Protein AF-0000000078502573 (afdb_homodimer)

Foldseek 3Di:
DPPPCPPPVPPDPDDVPVPPLPFFWKKKWKKFADQDDDVSLVVLVVLLVPWPFWDDWDQDDPVSRMMITIGTSTDRVVSQVSCVVPGVDMDTDDMDTDDDPPPPPPPD/DPPPCPPPPPPPPDDVPVPPLPFFWKKKWKKFADQDDDVSLVVLVVLLVPWPFWDDWDQDDPVSRMMITIGTSTDRVVSQVSSVVPGVDMDTDDMDTDDDPPPPPPPD

Secondary structure (DSSP, 8-state):
----------------------S--EEEEEEEE---HHHHHHHHHHHHHTSTTEEEEEEESTTS-EEEEEEES--HHHHHHHHHHHSS-EEEEEEEEE----------/----------------------S--EEEEEEEE---HHHHHHHHHHHHHTSTTEEEEEE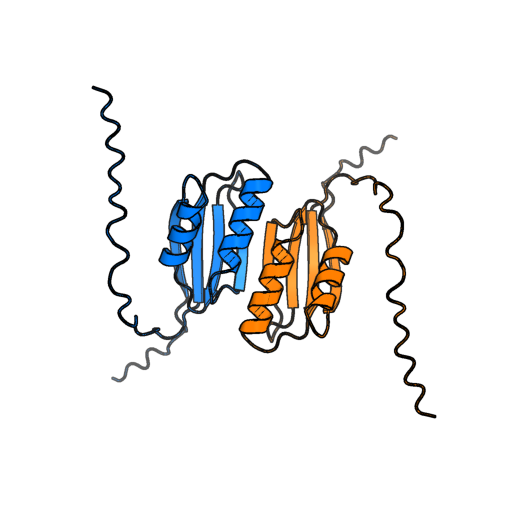ESTTS-EEEEEEES--HHHHHHHHHHHSS-EEEEEEEEE----------

Structure (mmCIF, N/CA/C/O backbone):
data_AF-0000000078502573-model_v1
#
loop_
_entity.id
_entity.type
_entity.pdbx_description
1 polymer 'HMA domain-containing protein'
#
loop_
_atom_site.group_PDB
_atom_site.id
_atom_site.type_symbol
_atom_site.label_atom_id
_atom_site.label_alt_id
_atom_site.label_comp_id
_atom_site.label_asym_id
_atom_site.label_entity_id
_atom_site.label_seq_id
_atom_site.pdbx_PDB_ins_code
_atom_site.Cartn_x
_atom_site.Cartn_y
_atom_site.Cartn_z
_atom_site.occupancy
_atom_site.B_iso_or_equiv
_atom_site.auth_seq_id
_atom_site.auth_comp_id
_atom_site.auth_asym_id
_atom_site.auth_atom_id
_atom_site.pdbx_PDB_model_num
ATOM 1 N N . MET A 1 1 ? 38.438 -2.736 -24.219 1 32.53 1 MET A N 1
ATOM 2 C CA . MET A 1 1 ? 38.031 -3.973 -23.547 1 32.53 1 MET A CA 1
ATOM 3 C C . MET A 1 1 ? 36.688 -3.812 -22.875 1 32.53 1 MET A C 1
ATOM 5 O O . MET A 1 1 ? 36.125 -4.785 -22.375 1 32.53 1 MET A O 1
ATOM 9 N N . PHE A 1 2 ? 36.281 -2.604 -22.609 1 36.16 2 PHE A N 1
ATOM 10 C CA . PHE A 1 2 ? 35.125 -2.439 -21.719 1 36.16 2 PHE A CA 1
ATOM 11 C C . PHE A 1 2 ? 33.844 -2.889 -22.406 1 36.16 2 PHE A C 1
ATOM 13 O O . PHE A 1 2 ? 33.156 -2.086 -23.047 1 36.16 2 PHE A O 1
ATOM 20 N N . THR A 1 3 ? 33.938 -4.016 -23.062 1 36.28 3 THR A N 1
ATOM 21 C CA . THR A 1 3 ? 32.719 -4.621 -23.625 1 36.28 3 THR A CA 1
ATOM 22 C C . THR A 1 3 ? 31.688 -4.863 -22.547 1 36.28 3 THR A C 1
ATOM 24 O O . THR A 1 3 ? 31.859 -5.73 -21.688 1 36.28 3 THR A O 1
ATOM 27 N N . ILE A 1 4 ? 31.141 -3.752 -21.953 1 40.25 4 ILE A N 1
ATOM 28 C CA . ILE A 1 4 ? 29.891 -3.76 -21.188 1 40.25 4 ILE A CA 1
ATOM 29 C C . ILE A 1 4 ? 28.797 -4.465 -21.984 1 40.25 4 ILE A C 1
ATOM 31 O O . ILE A 1 4 ? 28.266 -3.912 -22.938 1 40.25 4 ILE A O 1
ATOM 35 N N . PHE A 1 5 ? 28.953 -5.812 -22.266 1 39.59 5 PHE A N 1
ATOM 36 C CA . PHE A 1 5 ? 27.922 -6.758 -22.703 1 39.59 5 PHE A CA 1
ATOM 37 C C . PHE A 1 5 ? 26.703 -6.703 -21.781 1 39.59 5 PHE A C 1
ATOM 39 O O . PHE A 1 5 ? 26.75 -7.211 -20.656 1 39.59 5 PHE A O 1
ATOM 46 N N . PHE A 1 6 ? 26.141 -5.602 -21.578 1 41.59 6 PHE A N 1
ATOM 47 C CA . PHE A 1 6 ? 24.844 -5.652 -20.938 1 41.59 6 PHE A CA 1
ATOM 48 C C . PHE A 1 6 ? 23.906 -6.617 -21.656 1 41.59 6 PHE A C 1
ATOM 50 O O . PHE A 1 6 ? 23.328 -6.27 -22.688 1 41.59 6 PHE A O 1
ATOM 57 N N . LYS A 1 7 ? 24.312 -7.902 -21.812 1 39.72 7 LYS A N 1
ATOM 58 C CA . LYS A 1 7 ? 23.391 -8.969 -22.203 1 39.72 7 LYS A CA 1
ATOM 59 C C . LYS A 1 7 ? 22.016 -8.781 -21.547 1 39.72 7 LYS A C 1
ATOM 61 O O . LYS A 1 7 ? 21.922 -8.648 -20.328 1 39.72 7 LYS A O 1
ATOM 66 N N . ARG A 1 8 ? 21.188 -8.359 -22.344 1 41 8 ARG A N 1
ATOM 67 C CA . ARG A 1 8 ? 19.734 -8.297 -22.391 1 41 8 ARG A CA 1
ATOM 68 C C . ARG A 1 8 ? 19.109 -9.633 -22.016 1 41 8 ARG A C 1
ATOM 70 O O . ARG A 1 8 ? 18.484 -10.289 -22.859 1 41 8 ARG A O 1
ATOM 77 N N . ALA A 1 9 ? 19.812 -10.562 -21.5 1 41.09 9 ALA A N 1
ATOM 78 C CA . ALA A 1 9 ? 19.016 -11.789 -21.344 1 41.09 9 ALA A CA 1
ATOM 79 C C . ALA A 1 9 ? 17.719 -11.508 -20.594 1 41.09 9 ALA A C 1
ATOM 81 O O . ALA A 1 9 ? 17.688 -11.625 -19.359 1 41.09 9 ALA A O 1
ATOM 82 N N . CYS A 1 10 ? 17.25 -10.375 -20.703 1 35.94 10 CYS A N 1
ATOM 83 C CA . CYS A 1 10 ? 15.906 -10.547 -20.156 1 35.94 10 CYS A CA 1
ATOM 84 C C . CYS A 1 10 ? 15.133 -11.602 -20.953 1 35.94 10 CYS A C 1
ATOM 86 O O . CYS A 1 10 ? 14.594 -11.312 -22.016 1 35.94 10 CYS A O 1
ATOM 88 N N . PHE A 1 11 ? 15.617 -13 -21.219 1 36.22 11 PHE A N 1
ATOM 89 C CA . PHE A 1 11 ? 14.914 -14.117 -21.828 1 36.22 11 PHE A CA 1
ATOM 90 C C . PHE A 1 11 ? 13.43 -14.078 -21.484 1 36.22 11 PHE A C 1
ATOM 92 O O . PHE A 1 11 ? 12.578 -14.203 -22.375 1 36.22 11 PHE A O 1
ATOM 99 N N . LEU A 1 12 ? 13.055 -14.547 -20.266 1 35.91 12 LEU A N 1
ATOM 100 C CA . LEU A 1 12 ? 12.094 -15.602 -19.969 1 35.91 12 LEU A CA 1
ATOM 101 C C . LEU A 1 12 ? 10.664 -15.102 -20.172 1 35.91 12 LEU A C 1
ATOM 103 O O . LEU A 1 12 ? 9.703 -15.828 -19.891 1 35.91 12 LEU A O 1
ATOM 107 N N . PHE A 1 13 ? 10.156 -13.906 -20.359 1 38.56 13 PHE A N 1
ATOM 108 C CA . PHE A 1 13 ? 8.789 -14.07 -19.859 1 38.56 13 PHE A CA 1
ATOM 109 C C . PHE A 1 13 ? 7.98 -14.945 -20.812 1 38.56 13 PHE A C 1
ATOM 111 O O . PHE A 1 13 ? 7.527 -14.484 -21.859 1 38.56 13 PHE A O 1
ATOM 118 N N . ALA A 1 14 ? 8.453 -16.094 -21.125 1 37.66 14 ALA A N 1
ATOM 119 C CA . ALA A 1 14 ? 7.699 -17.109 -21.844 1 37.66 14 ALA A CA 1
ATOM 120 C C . ALA A 1 14 ? 6.223 -17.078 -21.453 1 37.66 14 ALA A C 1
ATOM 122 O O . ALA A 1 14 ? 5.84 -16.406 -20.5 1 37.66 14 ALA A O 1
ATOM 123 N N . SER A 1 15 ? 5.59 -18.391 -21.672 1 33.03 15 SER A N 1
ATOM 124 C CA . SER A 1 15 ? 4.273 -18.984 -21.875 1 33.03 15 SER A CA 1
ATOM 125 C C . SER A 1 15 ? 3.381 -18.812 -20.656 1 33.03 15 SER A C 1
ATOM 127 O O . SER A 1 15 ? 3.795 -19.109 -19.531 1 33.03 15 SER A O 1
ATOM 129 N N . SER A 1 16 ? 2.707 -17.828 -20.656 1 35.28 16 SER A N 1
ATOM 130 C CA . SER A 1 16 ? 1.583 -17.688 -19.734 1 35.28 16 SER A CA 1
ATOM 131 C C . SER A 1 16 ? 0.809 -18.984 -19.594 1 35.28 16 SER A C 1
ATOM 133 O O . SER A 1 16 ? 0.12 -19.422 -20.516 1 35.28 16 SER A O 1
ATOM 135 N N . SER A 1 17 ? 1.382 -20.188 -19.5 1 31.83 17 SER A N 1
ATOM 136 C CA . SER A 1 17 ? 0.472 -21.281 -19.141 1 31.83 17 SER A CA 1
ATOM 137 C C . SER A 1 17 ? -0.538 -20.828 -18.094 1 31.83 17 SER A C 1
ATOM 139 O O . SER A 1 17 ? -0.203 -20.062 -17.203 1 31.83 17 SER A O 1
ATOM 141 N N . PRO A 1 18 ? -1.731 -20.984 -18.484 1 36.19 18 PRO A N 1
ATOM 142 C CA . PRO A 1 18 ? -2.738 -20.719 -17.453 1 36.19 18 PRO A CA 1
ATOM 143 C C . PRO A 1 18 ? -2.346 -21.25 -16.094 1 36.19 18 PRO A C 1
ATOM 145 O O . PRO A 1 18 ? -2.105 -22.453 -15.938 1 36.19 18 PRO A O 1
ATOM 148 N N . SER A 1 19 ? -1.199 -20.828 -15.492 1 37.69 19 SER A N 1
ATOM 149 C CA . SER A 1 19 ? -0.967 -21.219 -14.109 1 37.69 19 SER A CA 1
ATOM 150 C C . SER A 1 19 ? -2.27 -21.609 -13.414 1 37.69 19 SER A C 1
ATOM 152 O O . SER A 1 19 ? -3.266 -20.891 -13.508 1 37.69 19 SER A O 1
ATOM 154 N N . LYS A 1 20 ? -2.625 -22.781 -13.43 1 36.19 20 LYS A N 1
ATOM 155 C CA . LYS A 1 20 ? -3.727 -23.188 -12.562 1 36.19 20 LYS A CA 1
ATOM 156 C C . LYS A 1 20 ? -3.812 -22.297 -11.328 1 36.19 20 LYS A C 1
ATOM 158 O O . LYS A 1 20 ? -2.832 -22.141 -10.594 1 36.19 20 LYS A O 1
ATOM 163 N N . GLN A 1 21 ? -4.359 -21.141 -11.484 1 39.16 21 GLN A N 1
ATOM 164 C CA . GLN A 1 21 ? -4.672 -20.328 -10.312 1 39.16 21 GLN A CA 1
ATOM 165 C C . GLN A 1 21 ? -4.898 -21.203 -9.078 1 39.16 21 GLN A C 1
ATOM 167 O O . GLN A 1 21 ? -5.887 -21.938 -9.008 1 39.16 21 GLN A O 1
ATOM 172 N N . LEU A 1 22 ? -3.875 -22.078 -8.805 1 44.22 22 LEU A N 1
ATOM 173 C CA . LEU A 1 22 ? -4.047 -22.688 -7.488 1 44.22 22 LEU A CA 1
ATOM 174 C C . LEU A 1 22 ? -4.926 -21.812 -6.598 1 44.22 22 LEU A C 1
ATOM 176 O O . LEU A 1 22 ? -5.098 -20.625 -6.863 1 44.22 22 LEU A O 1
ATOM 180 N N . LYS A 1 23 ? -5.656 -22.469 -5.758 1 50.34 23 LYS A N 1
ATOM 181 C CA . LYS A 1 23 ? -6.496 -21.812 -4.754 1 50.34 23 LYS A CA 1
ATOM 182 C C . LYS A 1 23 ? -5.832 -20.562 -4.215 1 50.34 23 LYS A C 1
ATOM 184 O O . LYS A 1 23 ? -4.629 -20.547 -3.945 1 50.34 23 LYS A O 1
ATOM 189 N N . PRO A 1 24 ? -6.312 -19.5 -4.652 1 62.69 24 PRO A N 1
ATOM 190 C CA . PRO A 1 24 ? -5.805 -18.234 -4.145 1 62.69 24 PRO A CA 1
ATOM 191 C C . PRO A 1 24 ? -5.301 -18.328 -2.705 1 62.69 24 PRO A C 1
ATOM 193 O O . PRO A 1 24 ? -6.02 -18.812 -1.829 1 62.69 24 PRO A O 1
ATOM 196 N N . MET A 1 25 ? -3.9 -18.391 -2.572 1 79.25 25 MET A N 1
ATOM 197 C CA . MET A 1 25 ? -3.289 -18.438 -1.248 1 79.25 25 MET A CA 1
ATOM 198 C C . MET A 1 25 ? -2.76 -17.062 -0.854 1 79.25 25 MET A C 1
ATOM 200 O O . MET A 1 25 ? -2.316 -16.297 -1.709 1 79.25 25 MET A O 1
ATOM 204 N N . LYS A 1 26 ? -2.969 -16.922 0.416 1 90.06 26 LYS A N 1
ATOM 205 C CA . LYS A 1 26 ? -2.387 -15.703 0.958 1 90.06 26 LYS A CA 1
ATOM 206 C C . LYS A 1 26 ? -0.862 -15.758 0.926 1 90.06 26 LYS A C 1
ATOM 208 O O . LYS A 1 26 ? -0.266 -16.781 1.248 1 90.06 26 LYS A O 1
ATOM 213 N N . GLN A 1 27 ? -0.286 -14.711 0.339 1 94.56 27 GLN A N 1
ATOM 214 C CA . GLN A 1 27 ? 1.168 -14.656 0.228 1 94.56 27 GLN A CA 1
ATOM 215 C C . GLN A 1 27 ? 1.727 -13.414 0.915 1 94.56 27 GLN A C 1
ATOM 217 O O . GLN A 1 27 ? 1.127 -12.336 0.847 1 94.56 27 GLN A O 1
ATOM 222 N N . LYS A 1 28 ? 2.844 -13.625 1.553 1 95.75 28 LYS A N 1
ATOM 223 C CA . LYS A 1 28 ? 3.684 -12.539 2.051 1 95.75 28 LYS A CA 1
ATOM 224 C C . LYS A 1 28 ? 4.996 -12.461 1.278 1 95.75 28 LYS A C 1
ATOM 226 O O . LYS A 1 28 ? 5.793 -13.406 1.302 1 95.75 28 LYS A O 1
ATOM 231 N N . VAL A 1 29 ? 5.227 -11.336 0.639 1 97.56 29 VAL A N 1
ATOM 232 C CA . VAL A 1 29 ? 6.359 -11.164 -0.265 1 97.56 29 VAL A CA 1
ATOM 233 C C . VAL A 1 29 ? 7.23 -10.008 0.217 1 97.56 29 VAL A C 1
ATOM 235 O O . VAL A 1 29 ? 6.727 -8.922 0.534 1 97.56 29 VAL A O 1
ATOM 238 N N . VAL A 1 30 ? 8.5 -10.188 0.319 1 98.12 30 VAL A N 1
ATOM 239 C CA . VAL A 1 30 ? 9.453 -9.141 0.644 1 98.12 30 VAL A CA 1
ATOM 240 C C . VAL A 1 30 ? 10.43 -8.953 -0.515 1 98.12 30 VAL A C 1
ATOM 242 O O . VAL A 1 30 ? 11.055 -9.914 -0.969 1 98.12 30 VAL A O 1
ATOM 245 N N . ILE A 1 31 ? 10.594 -7.715 -0.969 1 98.19 31 ILE A N 1
ATOM 246 C CA . ILE A 1 31 ? 11.461 -7.391 -2.094 1 98.19 31 ILE A CA 1
ATOM 247 C C . ILE A 1 31 ? 12.461 -6.309 -1.68 1 98.19 31 ILE A C 1
ATOM 249 O O . ILE A 1 31 ? 12.07 -5.289 -1.107 1 98.19 31 ILE A O 1
ATOM 253 N N . LYS A 1 32 ? 13.648 -6.539 -1.892 1 97.44 32 LYS A N 1
ATOM 254 C CA . LYS A 1 32 ? 14.695 -5.535 -1.686 1 97.44 32 LYS A CA 1
ATOM 255 C C . LYS A 1 32 ? 14.867 -4.66 -2.922 1 97.44 32 LYS A C 1
ATOM 257 O O . LYS A 1 32 ? 14.938 -5.168 -4.043 1 97.44 32 LYS A O 1
ATOM 262 N N . LEU A 1 33 ? 14.898 -3.352 -2.631 1 97.31 33 LEU A N 1
ATOM 263 C CA . LEU A 1 33 ? 15.016 -2.383 -3.717 1 97.31 33 LEU A CA 1
ATOM 264 C C . LEU A 1 33 ? 16.062 -1.33 -3.396 1 97.31 33 LEU A C 1
ATOM 266 O O . LEU A 1 33 ? 16.469 -1.174 -2.24 1 97.31 33 LEU A O 1
ATOM 270 N N . SER A 1 34 ? 16.516 -0.695 -4.398 1 93.12 34 SER A N 1
ATOM 271 C CA . SER A 1 34 ? 17.297 0.527 -4.227 1 93.12 34 SER A CA 1
ATOM 272 C C . SER A 1 34 ? 16.406 1.756 -4.176 1 93.12 34 SER A C 1
ATOM 274 O O . SER A 1 34 ? 16.094 2.354 -5.215 1 93.12 34 SER A O 1
ATOM 276 N N . LEU A 1 35 ? 15.945 2.035 -3.02 1 91.75 35 LEU A N 1
ATOM 277 C CA . LEU A 1 35 ? 15.055 3.178 -2.834 1 91.75 35 LEU A CA 1
ATOM 278 C C . LEU A 1 35 ? 15.828 4.387 -2.322 1 91.75 35 LEU A C 1
ATOM 280 O O . LEU A 1 35 ? 16.344 4.371 -1.204 1 91.75 35 LEU A O 1
ATOM 284 N N . GLU A 1 36 ? 16.031 5.32 -3.215 1 88.38 36 GLU A N 1
ATOM 285 C CA . GLU A 1 36 ? 16.766 6.52 -2.832 1 88.38 36 GLU A CA 1
ATOM 286 C C . GLU A 1 36 ? 15.828 7.695 -2.6 1 88.38 36 GLU A C 1
ATOM 288 O O . GLU A 1 36 ? 15.453 8.398 -3.541 1 88.38 36 GLU A O 1
ATOM 293 N N . GLY A 1 37 ? 15.32 7.793 -1.425 1 90.25 37 GLY A N 1
ATOM 294 C CA . GLY A 1 37 ? 14.531 8.977 -1.115 1 90.25 37 GLY A CA 1
ATOM 295 C C . GLY A 1 37 ? 13.039 8.727 -1.182 1 90.25 37 GLY A C 1
ATOM 296 O O . GLY A 1 37 ? 12.602 7.586 -1.382 1 90.25 37 GLY A O 1
ATOM 297 N N . HIS A 1 38 ? 12.352 9.781 -0.986 1 89.12 38 HIS A N 1
ATOM 298 C CA . HIS A 1 38 ? 10.898 9.695 -0.868 1 89.12 38 HIS A CA 1
ATOM 299 C C . HIS A 1 38 ? 10.25 9.422 -2.221 1 89.12 38 HIS A C 1
ATOM 301 O O . HIS A 1 38 ? 9.281 8.672 -2.307 1 89.12 38 HIS A O 1
ATOM 307 N N . LYS A 1 39 ? 10.844 9.922 -3.273 1 91.56 39 LYS A N 1
ATOM 308 C CA . LYS A 1 39 ? 10.258 9.773 -4.602 1 91.56 39 LYS A CA 1
ATOM 309 C C . LYS A 1 39 ? 10.289 8.32 -5.055 1 91.56 39 LYS A C 1
ATOM 311 O O . LYS A 1 39 ? 9.289 7.793 -5.547 1 91.56 39 LYS A O 1
ATOM 316 N N . SER A 1 40 ? 11.398 7.711 -4.891 1 95.12 40 SER A N 1
ATOM 317 C CA . SER A 1 40 ? 11.516 6.316 -5.301 1 95.12 40 SER A CA 1
ATOM 318 C C . SER A 1 40 ? 10.672 5.406 -4.414 1 95.12 40 SER A C 1
ATOM 320 O O . SER A 1 40 ? 10.117 4.414 -4.891 1 95.12 40 SER A O 1
ATOM 322 N N . ARG A 1 41 ? 10.539 5.738 -3.162 1 94.69 41 ARG A N 1
ATOM 323 C CA . ARG A 1 41 ? 9.719 4.957 -2.242 1 94.69 41 ARG A CA 1
ATOM 324 C C . ARG A 1 41 ? 8.242 5.027 -2.623 1 94.69 41 ARG A C 1
ATOM 326 O O . ARG A 1 41 ? 7.555 4.008 -2.643 1 94.69 41 ARG A O 1
ATOM 333 N N . SER A 1 42 ? 7.863 6.188 -2.975 1 95.12 42 SER A N 1
ATOM 334 C CA . SER A 1 42 ? 6.48 6.375 -3.395 1 95.12 42 SER A CA 1
ATOM 335 C C . SER A 1 42 ? 6.188 5.629 -4.691 1 95.12 42 SER A C 1
ATOM 337 O O . SER A 1 42 ? 5.125 5.016 -4.84 1 95.12 42 SER A O 1
ATOM 339 N N . LYS A 1 43 ? 7.133 5.641 -5.582 1 95.62 43 LYS A N 1
ATOM 340 C CA . LYS A 1 43 ? 6.984 4.938 -6.855 1 95.62 43 LYS A CA 1
ATOM 341 C C . LYS A 1 43 ? 6.867 3.434 -6.645 1 95.62 43 LYS A C 1
ATOM 343 O O . LYS A 1 43 ? 6.039 2.773 -7.273 1 95.62 43 LYS A O 1
ATOM 348 N N . ALA A 1 44 ? 7.641 2.904 -5.75 1 97.31 44 ALA A N 1
ATOM 349 C CA . ALA A 1 44 ? 7.602 1.477 -5.445 1 97.31 44 ALA A CA 1
ATOM 350 C C . ALA A 1 44 ? 6.242 1.068 -4.891 1 97.31 44 ALA A C 1
ATOM 352 O O . ALA A 1 44 ? 5.672 0.056 -5.309 1 97.31 44 ALA A O 1
ATOM 353 N N . LEU A 1 45 ? 5.746 1.846 -3.994 1 97.62 45 LEU A N 1
ATOM 354 C CA . LEU A 1 45 ? 4.434 1.576 -3.41 1 97.62 45 LEU A CA 1
ATOM 355 C C . LEU A 1 45 ? 3.354 1.574 -4.484 1 97.62 45 LEU A C 1
ATOM 357 O O . LEU A 1 45 ? 2.523 0.663 -4.535 1 97.62 45 LEU A O 1
ATOM 361 N N . LYS A 1 46 ? 3.445 2.49 -5.434 1 97.31 46 LYS A N 1
ATOM 362 C CA . LYS A 1 46 ? 2.457 2.631 -6.5 1 97.31 46 LYS A CA 1
ATOM 363 C C . LYS A 1 46 ? 2.465 1.415 -7.422 1 97.31 46 LYS A C 1
ATOM 365 O O . LYS A 1 46 ? 1.407 0.927 -7.824 1 97.31 46 LYS A O 1
ATOM 370 N N . ILE A 1 47 ? 3.582 0.942 -7.68 1 97.62 47 ILE A N 1
ATOM 371 C CA . ILE A 1 47 ? 3.701 -0.212 -8.562 1 97.62 47 ILE A CA 1
ATOM 372 C C . ILE A 1 47 ? 3.18 -1.46 -7.855 1 97.62 47 ILE A C 1
ATOM 374 O O . ILE A 1 47 ? 2.482 -2.279 -8.461 1 97.62 47 ILE A O 1
ATOM 378 N N . ALA A 1 48 ? 3.467 -1.579 -6.566 1 98.19 48 ALA A N 1
ATOM 379 C CA . ALA A 1 48 ? 3.078 -2.77 -5.816 1 98.19 48 ALA A CA 1
ATOM 380 C C . ALA A 1 48 ? 1.561 -2.916 -5.762 1 98.19 48 ALA A C 1
ATOM 382 O O . ALA A 1 48 ? 1.028 -4.008 -5.965 1 98.19 48 ALA A O 1
ATOM 383 N N . VAL A 1 49 ? 0.884 -1.832 -5.637 1 97.44 49 VAL A N 1
ATOM 384 C CA . VAL A 1 49 ? -0.559 -1.896 -5.43 1 97.44 49 VAL A CA 1
ATOM 385 C C . VAL A 1 49 ? -1.266 -2.107 -6.766 1 97.44 49 VAL A C 1
ATO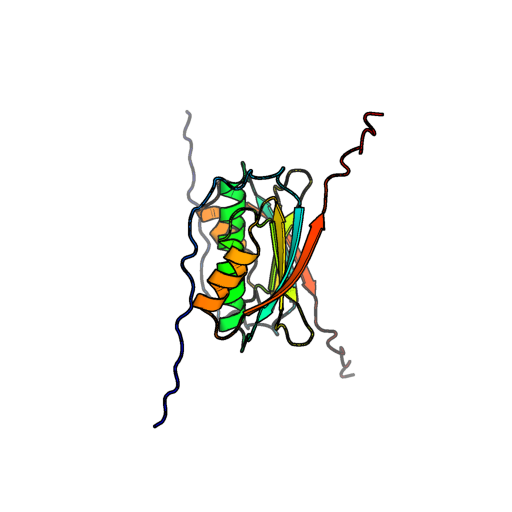M 387 O O . VAL A 1 49 ? -2.457 -2.426 -6.801 1 97.44 49 VAL A O 1
ATOM 390 N N . ARG A 1 50 ? -0.544 -1.965 -7.828 1 96.12 50 ARG A N 1
ATOM 391 C CA . ARG A 1 50 ? -1.144 -2.164 -9.141 1 96.12 50 ARG A CA 1
ATOM 392 C C . ARG A 1 50 ? -1.299 -3.648 -9.453 1 96.12 50 ARG A C 1
ATOM 394 O O . ARG A 1 50 ? -2.031 -4.023 -10.375 1 96.12 50 ARG A O 1
ATOM 401 N N . VAL A 1 51 ? -0.622 -4.449 -8.758 1 95.5 51 VAL A N 1
ATOM 402 C CA . VAL A 1 51 ? -0.695 -5.887 -8.992 1 95.5 51 VAL A CA 1
ATOM 403 C C . VAL A 1 51 ? -1.971 -6.445 -8.367 1 95.5 51 VAL A C 1
ATOM 405 O O . VAL A 1 51 ? -2.318 -6.105 -7.234 1 95.5 51 VAL A O 1
ATOM 408 N N . SER A 1 52 ? -2.604 -7.324 -9.102 1 94.12 52 SER A N 1
ATOM 409 C CA . SER A 1 52 ? -3.848 -7.914 -8.617 1 94.12 52 SER A CA 1
ATOM 410 C C . SER A 1 52 ? -3.605 -8.781 -7.387 1 94.12 52 SER A C 1
ATOM 412 O O . SER A 1 52 ? -2.604 -9.5 -7.312 1 94.12 52 SER A O 1
ATOM 414 N N . GLY A 1 53 ? -4.562 -8.672 -6.465 1 94.19 53 GLY A N 1
ATOM 415 C CA . GLY A 1 53 ? -4.52 -9.547 -5.309 1 94.19 53 GLY A CA 1
ATOM 416 C C . GLY A 1 53 ? -3.842 -8.922 -4.105 1 94.19 53 GLY A C 1
ATOM 417 O O . GLY A 1 53 ? -3.85 -9.492 -3.014 1 94.19 53 GLY A O 1
ATOM 418 N N . VAL A 1 54 ? -3.299 -7.77 -4.316 1 96.75 54 VAL A N 1
ATOM 419 C CA . VAL A 1 54 ? -2.584 -7.105 -3.232 1 96.75 54 VAL A CA 1
ATOM 420 C C . VAL A 1 54 ? -3.58 -6.57 -2.209 1 96.75 54 VAL A C 1
ATOM 422 O O . VAL A 1 54 ? -4.578 -5.941 -2.572 1 96.75 54 VAL A O 1
ATOM 425 N N . GLU A 1 55 ? -3.273 -6.832 -0.927 1 96.19 55 GLU A N 1
ATOM 426 C CA . GLU A 1 55 ? -4.137 -6.395 0.167 1 96.19 55 GLU A CA 1
ATOM 427 C C . GLU A 1 55 ? -3.416 -5.395 1.068 1 96.19 55 GLU A C 1
ATOM 429 O O . GLU A 1 55 ? -4.059 -4.605 1.763 1 96.19 55 GLU A O 1
ATOM 434 N N . SER A 1 56 ? -2.088 -5.504 1.062 1 98.06 56 SER A N 1
ATOM 435 C CA . SER A 1 56 ? -1.314 -4.566 1.866 1 98.06 56 SER A CA 1
ATOM 436 C C . SER A 1 56 ? 0.106 -4.422 1.333 1 98.06 56 SER A C 1
ATOM 438 O O . SER A 1 56 ? 0.67 -5.371 0.786 1 98.06 56 SER A O 1
ATOM 440 N N . VAL A 1 57 ? 0.649 -3.215 1.506 1 98.62 57 VAL A N 1
ATOM 441 C CA . VAL A 1 57 ? 2.027 -2.9 1.146 1 98.62 57 VAL A CA 1
ATOM 442 C C . VAL A 1 57 ? 2.648 -2.002 2.211 1 98.62 57 VAL A C 1
ATOM 444 O O . VAL A 1 57 ? 1.975 -1.132 2.77 1 98.62 57 VAL A O 1
ATOM 447 N N . ALA A 1 58 ? 3.92 -2.236 2.543 1 98.25 58 ALA A N 1
ATOM 448 C CA . ALA A 1 58 ? 4.625 -1.44 3.543 1 98.25 58 ALA A CA 1
ATOM 449 C C . ALA A 1 58 ? 6.113 -1.337 3.213 1 98.25 58 ALA A C 1
ATOM 451 O O . ALA A 1 58 ? 6.715 -2.295 2.723 1 98.25 58 ALA A O 1
ATOM 452 N N . LEU A 1 59 ? 6.586 -0.19 3.494 1 97.38 59 LEU A N 1
ATOM 453 C CA . LEU A 1 59 ? 8.031 -0.024 3.439 1 97.38 59 LEU A CA 1
ATOM 454 C C . LEU A 1 59 ? 8.695 -0.62 4.676 1 97.38 59 LEU A C 1
ATOM 456 O O . LEU A 1 59 ? 8.219 -0.428 5.797 1 97.38 59 LEU A O 1
ATOM 460 N N . LYS A 1 60 ? 9.664 -1.389 4.438 1 95.38 60 LYS A N 1
ATOM 461 C CA . LYS A 1 60 ? 10.375 -2.055 5.52 1 95.38 60 LYS A CA 1
ATOM 462 C C . LYS A 1 60 ? 11.891 -1.938 5.34 1 95.38 60 LYS A C 1
ATOM 464 O O . LYS A 1 60 ? 12.359 -1.274 4.414 1 95.38 60 LYS A O 1
ATOM 469 N N . GLY A 1 61 ? 12.562 -2.49 6.387 1 92 61 GLY A N 1
ATOM 470 C CA . GLY A 1 61 ? 14.016 -2.453 6.367 1 92 61 GLY A CA 1
ATOM 471 C C . GLY A 1 61 ? 14.594 -1.296 7.16 1 92 61 GLY A C 1
ATOM 472 O O . GLY A 1 61 ? 13.93 -0.274 7.352 1 92 61 GLY A O 1
ATOM 473 N N . ASP A 1 62 ? 15.781 -1.465 7.605 1 86.25 62 ASP A N 1
ATOM 474 C CA . ASP A 1 62 ? 16.438 -0.456 8.43 1 86.25 62 ASP A CA 1
ATOM 475 C C . ASP A 1 62 ? 16.562 0.869 7.676 1 86.25 62 ASP A C 1
ATOM 477 O O . ASP A 1 62 ? 16.422 1.939 8.266 1 86.25 62 ASP A O 1
ATOM 481 N N . ASP A 1 63 ? 16.672 0.86 6.43 1 88.5 63 ASP A N 1
ATOM 482 C CA . ASP A 1 63 ? 16.844 2.066 5.629 1 88.5 63 ASP A CA 1
ATOM 483 C C . ASP A 1 63 ? 15.656 2.275 4.691 1 88.5 63 ASP A C 1
ATOM 485 O O . ASP A 1 63 ? 15.758 3.023 3.715 1 88.5 63 ASP A O 1
ATOM 489 N N . ARG A 1 64 ? 14.602 1.491 4.914 1 93 64 ARG A N 1
ATOM 490 C CA . ARG A 1 64 ? 13.422 1.597 4.059 1 93 64 ARG A CA 1
ATOM 491 C C . ARG A 1 64 ? 13.75 1.214 2.621 1 93 64 ARG A C 1
ATOM 493 O O . ARG A 1 64 ? 13.312 1.88 1.68 1 93 64 ARG A O 1
ATOM 500 N N . SER A 1 65 ? 14.594 0.191 2.564 1 94.56 65 SER A N 1
ATOM 501 C CA . SER A 1 65 ? 15.016 -0.257 1.24 1 94.56 65 SER A CA 1
ATOM 502 C C . SER A 1 65 ? 14.312 -1.554 0.849 1 94.56 65 SER A C 1
ATOM 504 O O . SER A 1 65 ? 14.719 -2.223 -0.104 1 94.56 65 SER A O 1
ATOM 506 N N . GLN A 1 66 ? 13.297 -1.938 1.574 1 97.5 66 GLN A N 1
ATOM 507 C CA . GLN A 1 66 ? 12.5 -3.127 1.29 1 97.5 66 GLN A CA 1
ATOM 508 C C . GLN A 1 66 ? 11.008 -2.799 1.262 1 97.5 66 GLN A C 1
ATOM 510 O O . GLN A 1 66 ? 10.562 -1.875 1.942 1 97.5 66 GLN A O 1
ATOM 515 N N . ILE A 1 67 ? 10.336 -3.594 0.443 1 98.19 67 ILE A N 1
ATOM 516 C CA . ILE A 1 67 ? 8.883 -3.506 0.487 1 98.19 67 ILE A CA 1
ATOM 517 C C . ILE A 1 67 ? 8.297 -4.871 0.84 1 98.19 67 ILE A C 1
ATOM 519 O O . ILE A 1 67 ? 8.789 -5.902 0.384 1 98.19 67 ILE A O 1
ATOM 523 N N . GLU A 1 68 ? 7.43 -4.898 1.767 1 98.31 68 GLU A N 1
ATOM 524 C CA . GLU A 1 68 ? 6.645 -6.078 2.113 1 98.31 68 GLU A CA 1
ATOM 525 C C . GLU A 1 68 ? 5.23 -5.988 1.544 1 98.31 68 GLU A C 1
ATOM 527 O O . GLU A 1 68 ? 4.523 -5.008 1.775 1 98.31 68 GLU A O 1
ATOM 532 N N . VAL A 1 69 ? 4.879 -6.984 0.797 1 98.38 69 VAL A N 1
ATOM 533 C CA . VAL A 1 69 ? 3.578 -7.023 0.141 1 98.38 69 VAL A CA 1
ATOM 534 C C . VAL A 1 69 ? 2.814 -8.273 0.583 1 98.38 69 VAL A C 1
ATOM 536 O O . VAL A 1 69 ? 3.354 -9.383 0.556 1 98.38 69 VAL A O 1
ATOM 539 N N . THR A 1 70 ? 1.586 -8.102 1.032 1 97.12 70 THR A N 1
ATOM 540 C CA . THR A 1 70 ? 0.686 -9.211 1.333 1 97.12 70 THR A CA 1
ATOM 541 C C . THR A 1 70 ? -0.512 -9.203 0.388 1 97.12 70 THR A C 1
ATOM 543 O O . THR A 1 70 ? -1.061 -8.141 0.078 1 97.12 70 THR A O 1
ATOM 546 N N . GLY A 1 71 ? -0.818 -10.398 -0.056 1 95.75 71 GLY A N 1
ATOM 547 C CA . GLY A 1 71 ? -1.927 -10.484 -0.993 1 95.75 71 GLY A CA 1
ATOM 548 C C . GLY A 1 71 ? -2.428 -11.906 -1.194 1 95.75 71 GLY A C 1
ATOM 549 O O . GLY A 1 71 ? -1.799 -12.859 -0.734 1 95.75 71 GLY A O 1
ATOM 550 N N . ASP A 1 72 ? -3.59 -11.914 -1.844 1 91.44 72 ASP A N 1
ATOM 551 C CA . ASP A 1 72 ? -4.219 -13.188 -2.189 1 91.44 72 ASP A CA 1
ATOM 552 C C . ASP A 1 72 ? -4.184 -13.422 -3.697 1 91.44 72 ASP A C 1
ATOM 554 O O . ASP A 1 72 ? -4.832 -12.703 -4.461 1 91.44 72 ASP A O 1
ATOM 558 N N . GLY A 1 73 ? -3.422 -14.438 -3.986 1 89.81 73 GLY A N 1
ATOM 559 C CA . GLY A 1 73 ? -3.359 -14.797 -5.395 1 89.81 73 GLY A CA 1
ATOM 560 C C . GLY A 1 73 ? -2.467 -13.875 -6.207 1 89.81 73 GLY A C 1
ATOM 561 O O . GLY A 1 73 ? -2.707 -13.656 -7.395 1 89.81 73 GLY A O 1
ATOM 562 N N . MET A 1 74 ? -1.588 -13.266 -5.555 1 93.25 74 MET A N 1
ATOM 563 C CA . MET A 1 74 ? -0.681 -12.375 -6.273 1 93.25 74 MET A CA 1
ATOM 564 C C . MET A 1 74 ? 0.481 -13.148 -6.879 1 93.25 74 MET A C 1
ATOM 566 O O . MET A 1 74 ? 0.785 -14.266 -6.445 1 93.25 74 MET A O 1
ATOM 570 N N . ASP A 1 75 ? 1.123 -12.555 -7.883 1 92.38 75 ASP A N 1
ATOM 571 C CA . ASP A 1 75 ? 2.309 -13.117 -8.523 1 92.38 75 ASP A CA 1
ATOM 572 C C . ASP A 1 75 ? 3.566 -12.344 -8.125 1 92.38 75 ASP A C 1
ATOM 574 O O . ASP A 1 75 ? 3.857 -11.289 -8.695 1 92.38 75 ASP A O 1
ATOM 578 N N . PRO A 1 76 ? 4.289 -12.883 -7.258 1 95.44 76 PRO A N 1
ATOM 579 C CA . PRO A 1 76 ? 5.484 -12.18 -6.785 1 95.44 76 PRO A CA 1
ATOM 580 C C . PRO A 1 76 ? 6.504 -11.945 -7.898 1 95.44 76 PRO A C 1
ATOM 582 O O . PRO A 1 76 ? 7.227 -10.945 -7.875 1 95.44 76 PRO A O 1
ATOM 585 N N . VAL A 1 77 ? 6.57 -12.805 -8.812 1 94.5 77 VAL A N 1
ATOM 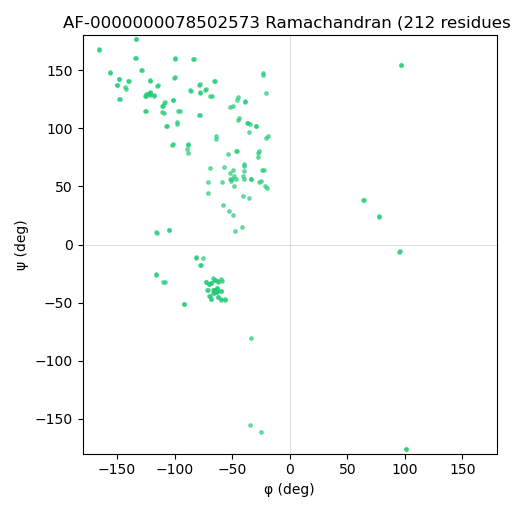586 C CA . VAL A 1 77 ? 7.539 -12.688 -9.898 1 94.5 77 VAL A CA 1
ATOM 587 C C . VAL A 1 77 ? 7.156 -11.516 -10.812 1 94.5 77 VAL A C 1
ATOM 589 O O . VAL A 1 77 ? 8.016 -10.734 -11.219 1 94.5 77 VAL A O 1
ATOM 592 N N . LEU A 1 78 ? 5.879 -11.547 -11.039 1 95.69 78 LEU A N 1
ATOM 593 C CA . LEU A 1 78 ? 5.398 -10.438 -11.844 1 95.69 78 LEU A CA 1
ATOM 594 C C . LEU A 1 78 ? 5.68 -9.102 -11.156 1 95.69 78 LEU A C 1
ATOM 596 O O . LEU A 1 78 ? 6.172 -8.164 -11.789 1 95.69 78 LEU A O 1
ATOM 600 N N . LEU A 1 79 ? 5.355 -9.023 -9.891 1 97.19 79 LEU A N 1
ATOM 601 C CA . LEU A 1 79 ? 5.59 -7.812 -9.117 1 97.19 79 LEU A CA 1
ATOM 602 C C . LEU A 1 79 ? 7.059 -7.406 -9.164 1 97.19 79 LEU A C 1
ATOM 604 O O . LEU A 1 79 ? 7.379 -6.25 -9.453 1 97.19 79 LEU A O 1
ATOM 608 N N . THR A 1 80 ? 7.941 -8.297 -8.969 1 97.69 80 THR A N 1
ATOM 609 C CA . THR A 1 80 ? 9.375 -8.023 -8.969 1 97.69 80 THR A CA 1
ATOM 610 C C . THR A 1 80 ? 9.836 -7.551 -10.344 1 97.69 80 THR A C 1
ATOM 612 O O . THR A 1 80 ? 10.641 -6.625 -10.445 1 97.69 80 THR A O 1
ATOM 615 N N . SER A 1 81 ? 9.266 -8.172 -11.328 1 97.5 81 SER A N 1
ATOM 616 C CA . SER A 1 81 ? 9.633 -7.797 -12.688 1 97.5 81 SER A CA 1
ATOM 617 C C . SER A 1 81 ? 9.188 -6.375 -13.008 1 97.5 81 SER A C 1
ATOM 619 O O . SER A 1 81 ? 9.922 -5.617 -13.648 1 97.5 81 SER A O 1
ATOM 621 N N . LEU A 1 82 ? 8.031 -6.023 -12.562 1 97.31 82 LEU A N 1
ATOM 622 C CA . LEU A 1 82 ? 7.527 -4.676 -12.781 1 97.31 82 LEU A CA 1
ATOM 623 C C . LEU A 1 82 ? 8.414 -3.645 -12.086 1 97.31 82 LEU A C 1
ATOM 625 O O . LEU A 1 82 ? 8.68 -2.576 -12.633 1 97.31 82 LEU A O 1
ATOM 629 N N . LEU A 1 83 ? 8.82 -3.955 -10.953 1 97.31 83 LEU A N 1
ATOM 630 C CA . LEU A 1 83 ? 9.703 -3.055 -10.211 1 97.31 83 LEU A CA 1
ATOM 631 C C . LEU A 1 83 ? 11.039 -2.883 -10.93 1 97.31 83 LEU A C 1
ATOM 633 O O . LEU A 1 83 ? 11.578 -1.778 -10.977 1 97.31 83 LEU A O 1
ATOM 637 N N . ARG A 1 84 ? 11.469 -3.916 -11.445 1 96.5 84 ARG A N 1
ATOM 638 C CA . ARG A 1 84 ? 12.75 -3.873 -12.141 1 96.5 84 ARG A CA 1
ATOM 639 C C . ARG A 1 84 ? 12.68 -2.982 -13.375 1 96.5 84 ARG A C 1
ATOM 641 O O . ARG A 1 84 ? 13.688 -2.424 -13.805 1 96.5 84 ARG A O 1
ATOM 648 N N . LYS A 1 85 ? 11.531 -2.975 -13.883 1 95.88 85 LYS A N 1
ATOM 649 C CA . LYS A 1 85 ? 11.359 -2.143 -15.07 1 95.88 85 LYS A CA 1
ATOM 650 C C . LYS A 1 85 ? 11.508 -0.662 -14.734 1 95.88 85 LYS A C 1
ATOM 652 O O . LYS A 1 85 ? 11.961 0.13 -15.562 1 95.88 85 LYS A O 1
ATOM 657 N N . THR A 1 86 ? 11.172 -0.335 -13.531 1 93.62 86 THR A N 1
ATOM 658 C CA . THR A 1 86 ? 11.117 1.074 -13.164 1 93.62 86 THR A CA 1
ATOM 659 C C . THR A 1 86 ? 12.25 1.424 -12.195 1 93.62 86 THR A C 1
ATOM 661 O O . THR A 1 86 ? 12.758 2.545 -12.211 1 93.62 86 THR A O 1
ATOM 664 N N . MET A 1 87 ? 12.586 0.498 -11.43 1 94.56 87 MET A N 1
ATOM 665 C CA . MET A 1 87 ? 13.625 0.734 -10.43 1 94.56 87 MET A CA 1
ATOM 666 C C . MET A 1 87 ? 14.961 0.187 -10.898 1 94.56 87 MET A C 1
ATOM 668 O O . MET A 1 87 ? 15.016 -0.692 -11.766 1 94.56 87 MET A O 1
ATOM 672 N N . ARG A 1 88 ? 16 0.681 -10.305 1 89.62 88 ARG A N 1
ATOM 673 C CA . ARG A 1 88 ? 17.344 0.267 -10.68 1 89.62 88 ARG A CA 1
ATOM 674 C C . ARG A 1 88 ? 17.625 -1.175 -10.258 1 89.62 88 ARG A C 1
ATOM 676 O O . ARG A 1 88 ? 18.359 -1.895 -10.93 1 89.62 88 ARG A O 1
ATOM 683 N N . PHE A 1 89 ? 17.094 -1.475 -9.258 1 94.5 89 PHE A N 1
ATOM 684 C CA . PHE A 1 89 ? 17.359 -2.799 -8.703 1 94.5 89 PHE A CA 1
ATOM 685 C C . PHE A 1 89 ? 16.156 -3.316 -7.926 1 94.5 89 PHE A C 1
ATOM 687 O O . PHE A 1 89 ? 15.477 -2.547 -7.242 1 94.5 89 PHE A O 1
ATOM 694 N N . ALA A 1 90 ? 15.867 -4.594 -8.133 1 97.5 90 ALA A N 1
ATOM 695 C CA . ALA A 1 90 ? 14.859 -5.297 -7.344 1 97.5 90 ALA A CA 1
ATOM 696 C C . ALA A 1 90 ? 15.227 -6.77 -7.176 1 97.5 90 ALA A C 1
ATOM 698 O O . ALA A 1 90 ? 15.508 -7.461 -8.156 1 97.5 90 ALA A O 1
ATOM 699 N N . GLU A 1 91 ? 15.289 -7.219 -5.949 1 96.88 91 GLU A N 1
ATOM 700 C CA . GLU A 1 91 ? 15.57 -8.617 -5.621 1 96.88 91 GLU A CA 1
ATOM 701 C C . GLU A 1 91 ? 14.469 -9.203 -4.746 1 96.88 91 GLU A C 1
ATOM 703 O O . GLU A 1 91 ? 14.117 -8.633 -3.713 1 96.88 91 GLU A O 1
ATOM 708 N N . LEU A 1 92 ? 13.961 -10.367 -5.152 1 97.25 92 LEU A N 1
ATOM 709 C CA . LEU A 1 92 ? 12.945 -11.07 -4.375 1 97.25 92 LEU A CA 1
ATOM 710 C C . LEU A 1 92 ? 13.57 -11.805 -3.197 1 97.25 92 LEU A C 1
ATOM 712 O O . LEU A 1 92 ? 14.281 -12.797 -3.387 1 97.25 92 LEU A O 1
ATOM 716 N N . LEU A 1 93 ? 13.328 -11.406 -2.053 1 96.44 93 LEU A N 1
ATOM 717 C CA . LEU A 1 93 ? 14 -11.961 -0.887 1 96.44 93 LEU A CA 1
ATOM 718 C C . LEU A 1 93 ? 13.203 -13.117 -0.294 1 96.44 93 LEU A C 1
ATOM 720 O O . LEU A 1 93 ? 13.75 -14.188 -0.019 1 96.44 93 LEU A O 1
ATOM 724 N N . THR A 1 94 ? 11.867 -12.922 -0.024 1 94.5 94 THR A N 1
ATOM 725 C CA . THR A 1 94 ? 11.07 -13.93 0.663 1 94.5 94 THR A CA 1
ATOM 726 C C . THR A 1 94 ? 9.656 -13.977 0.092 1 94.5 94 THR A C 1
ATOM 728 O O . THR A 1 94 ? 9.078 -12.945 -0.241 1 94.5 94 THR A O 1
ATOM 731 N N . VAL A 1 95 ? 9.188 -15.172 -0.131 1 94.31 95 VAL A N 1
ATOM 732 C CA . VAL A 1 95 ? 7.785 -15.438 -0.433 1 94.31 95 VAL A CA 1
ATOM 733 C C . VAL A 1 95 ? 7.234 -16.484 0.54 1 94.31 95 VAL A C 1
ATOM 735 O O . VAL A 1 95 ? 7.734 -17.609 0.606 1 94.31 95 VAL A O 1
ATOM 738 N N . ILE A 1 96 ? 6.324 -16.031 1.317 1 92.38 96 ILE A N 1
ATOM 739 C CA . ILE A 1 96 ? 5.68 -16.969 2.232 1 92.38 96 ILE A CA 1
ATOM 740 C C . ILE A 1 96 ? 4.246 -17.234 1.777 1 92.38 96 ILE A C 1
ATOM 742 O O . ILE A 1 96 ? 3.471 -16.297 1.57 1 92.38 96 ILE A O 1
ATOM 746 N N . ASN A 1 97 ? 3.92 -18.5 1.535 1 86.62 97 ASN A N 1
ATOM 747 C CA . ASN A 1 97 ? 2.557 -18.906 1.202 1 86.62 97 ASN A CA 1
ATOM 748 C C . ASN A 1 97 ? 1.808 -19.422 2.428 1 86.62 97 ASN A C 1
ATOM 750 O O . ASN A 1 97 ? 2.273 -20.344 3.104 1 86.62 97 ASN A O 1
ATOM 754 N N . LEU A 1 98 ? 0.764 -18.562 2.684 1 74.69 98 LEU A N 1
ATOM 755 C CA . LEU A 1 98 ? -0.015 -18.953 3.854 1 74.69 98 LEU A CA 1
ATOM 756 C C . LEU A 1 98 ? -1.147 -19.891 3.459 1 74.69 98 LEU A C 1
ATOM 758 O O . LEU A 1 98 ? -1.998 -19.547 2.639 1 74.69 98 LEU A O 1
ATOM 762 N N . LYS A 1 99 ? -0.883 -21.219 3.287 1 65.19 99 LYS A N 1
ATOM 763 C CA . LYS A 1 99 ? -1.843 -22.25 2.891 1 65.19 99 LYS A CA 1
ATOM 764 C C . LYS A 1 99 ? -3.08 -22.219 3.781 1 65.19 99 LYS A C 1
ATOM 766 O O . LYS A 1 99 ? -2.975 -22.031 4.996 1 65.19 99 LYS A O 1
ATOM 771 N N . PRO A 1 100 ? -4.207 -21.969 3.145 1 56.84 100 PRO A N 1
ATOM 772 C CA . PRO A 1 100 ? -5.371 -22.266 3.982 1 56.84 100 PRO A CA 1
ATOM 773 C C . PRO A 1 100 ? -5.27 -23.609 4.699 1 56.84 100 PRO A C 1
ATOM 775 O O . PRO A 1 100 ? -4.535 -24.484 4.25 1 56.84 100 PRO A O 1
ATOM 778 N N . LYS A 1 101 ? -5.391 -23.594 6.039 1 47 101 LYS A N 1
ATOM 779 C CA . LYS A 1 101 ? -5.535 -24.938 6.609 1 47 101 LYS A CA 1
ATOM 780 C C . LYS A 1 101 ? -6.312 -25.844 5.668 1 47 101 LYS A C 1
ATOM 782 O O . LYS A 1 101 ? -7.512 -25.656 5.457 1 47 101 LYS A O 1
ATOM 787 N N . ILE A 1 102 ? -5.965 -26.016 4.605 1 42.28 102 ILE A N 1
ATOM 788 C CA . ILE A 1 102 ? -6.613 -27.203 4.062 1 42.28 102 ILE A CA 1
ATOM 789 C C . ILE A 1 102 ? -6.566 -28.328 5.09 1 42.28 102 ILE A C 1
ATOM 791 O O . ILE A 1 102 ? -5.512 -28.609 5.672 1 42.28 102 ILE A O 1
ATOM 795 N N . MET A 1 103 ? -7.668 -28.656 5.715 1 37.56 103 MET A N 1
ATOM 796 C CA . MET A 1 103 ? -7.832 -29.984 6.293 1 37.56 103 MET A CA 1
ATOM 797 C C . MET A 1 103 ? -7.254 -31.062 5.371 1 37.56 103 MET A C 1
ATOM 799 O O . MET A 1 103 ? -7.676 -31.188 4.219 1 37.56 103 MET A O 1
ATOM 803 N N . ARG A 1 104 ? -5.965 -31.172 5.184 1 36.88 104 ARG A N 1
ATOM 804 C CA . ARG A 1 104 ? -5.523 -32.5 4.785 1 36.88 104 ARG A CA 1
ATOM 805 C C . ARG A 1 104 ? -6.551 -33.562 5.188 1 36.88 104 ARG A C 1
ATOM 807 O O . ARG A 1 104 ? -6.59 -34 6.344 1 36.88 104 ARG A O 1
ATOM 814 N N . LEU A 1 105 ? -7.809 -33.406 4.879 1 35.84 105 LEU A N 1
ATOM 815 C CA . LEU A 1 105 ? -8.531 -34.656 4.965 1 35.84 105 LEU A CA 1
ATOM 816 C C . LEU A 1 105 ? -7.746 -35.781 4.293 1 35.84 105 LEU A C 1
ATOM 818 O O . LEU A 1 105 ? -7.363 -35.688 3.127 1 35.84 105 LEU A O 1
ATOM 822 N N . ARG A 1 106 ? -6.75 -36.344 5.02 1 32.09 106 AR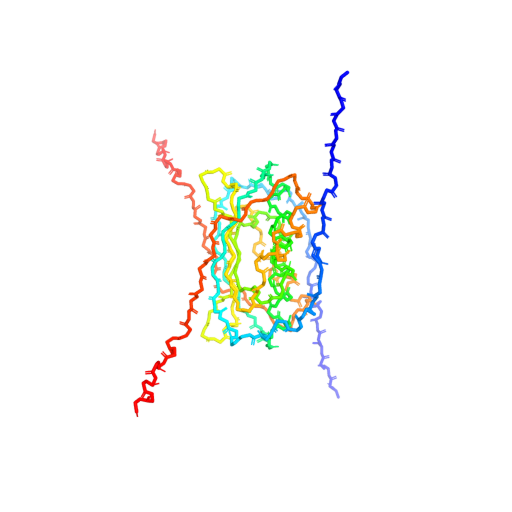G A N 1
ATOM 823 C CA . ARG A 1 106 ? -6.293 -37.719 4.797 1 32.09 106 ARG A CA 1
ATOM 824 C C . ARG A 1 106 ? -7.387 -38.562 4.148 1 32.09 106 ARG A C 1
ATOM 826 O O . ARG A 1 106 ? -8.398 -38.875 4.785 1 32.09 106 ARG A O 1
ATOM 833 N N . ILE A 1 107 ? -7.828 -38.344 3.02 1 28.86 107 ILE A N 1
ATOM 834 C CA . ILE A 1 107 ? -8.516 -39.5 2.449 1 28.86 107 ILE A CA 1
ATOM 835 C C . ILE A 1 107 ? -7.668 -40.75 2.643 1 28.86 107 ILE A C 1
ATOM 837 O O . ILE A 1 107 ? -6.629 -40.906 2 1 28.86 107 ILE A O 1
ATOM 841 N N . GLU A 1 108 ? -7.352 -41 3.842 1 26.55 108 GLU A N 1
ATOM 842 C CA . GLU A 1 108 ? -7.242 -42.438 4.012 1 26.55 108 GLU A CA 1
ATOM 843 C C . GLU A 1 108 ? -8.531 -43.156 3.592 1 26.55 108 GLU A C 1
ATOM 845 O O . GLU A 1 108 ? -9.625 -42.688 3.912 1 26.55 108 GLU A O 1
ATOM 850 N N . MET B 1 1 ? -42.406 19.234 -5.594 1 31.72 1 MET B N 1
ATOM 851 C CA . MET B 1 1 ? -41.531 20.141 -4.855 1 31.72 1 MET B CA 1
ATOM 852 C C . MET B 1 1 ? -40.281 19.422 -4.352 1 31.72 1 MET B C 1
ATOM 854 O O . MET B 1 1 ? -39.719 19.812 -3.33 1 31.72 1 MET B O 1
ATOM 858 N N . PHE B 1 2 ? -39.906 18.422 -5.055 1 35.88 2 PHE B N 1
ATOM 859 C CA . PHE B 1 2 ? -38.812 17.562 -4.711 1 35.88 2 PHE B CA 1
ATOM 860 C C . PHE B 1 2 ? -37.469 18.297 -4.844 1 35.88 2 PHE B C 1
ATOM 862 O O . PHE B 1 2 ? -36.969 18.484 -5.953 1 35.88 2 PHE B O 1
ATOM 869 N N . THR B 1 3 ? -37.312 19.297 -3.986 1 34.66 3 THR B N 1
ATOM 870 C CA . THR B 1 3 ? -36.125 20.078 -3.662 1 34.66 3 THR B CA 1
ATOM 871 C C . THR B 1 3 ? -35 19.172 -3.176 1 34.66 3 THR B C 1
ATOM 873 O O . THR B 1 3 ? -34.875 18.891 -1.979 1 34.66 3 THR B O 1
ATOM 876 N N . ILE B 1 4 ? -34.844 17.984 -3.656 1 39.84 4 ILE B N 1
ATOM 877 C CA . ILE B 1 4 ? -33.562 17.391 -3.252 1 39.84 4 ILE B CA 1
ATOM 878 C C . ILE B 1 4 ? -32.438 18.328 -3.621 1 39.84 4 ILE B C 1
ATOM 880 O O . ILE B 1 4 ? -32.156 18.547 -4.805 1 39.84 4 ILE B O 1
ATOM 884 N N . PHE B 1 5 ? -32.188 19.438 -2.826 1 38.69 5 PHE B N 1
ATOM 885 C CA . PHE B 1 5 ? -31.047 20.328 -2.623 1 38.69 5 PHE B CA 1
ATOM 886 C C . PHE B 1 5 ? -29.766 19.547 -2.41 1 38.69 5 PHE B C 1
ATOM 888 O O . PHE B 1 5 ? -29.547 18.984 -1.329 1 38.69 5 PHE B O 1
ATOM 895 N N . PHE B 1 6 ? -29.438 18.641 -3.195 1 41.09 6 PHE B N 1
ATOM 896 C CA . PHE B 1 6 ? -28.078 18.141 -3.057 1 41.09 6 PHE B CA 1
ATOM 897 C C . PHE B 1 6 ? -27.078 19.281 -3.051 1 41.09 6 PHE B C 1
ATOM 899 O O . PHE B 1 6 ? -26.734 19.828 -4.105 1 41.09 6 PHE B O 1
ATOM 906 N N . LYS B 1 7 ? -27.203 20.312 -2.113 1 38.91 7 LYS B N 1
ATOM 907 C CA . LYS B 1 7 ? -26.156 21.281 -1.779 1 38.91 7 LYS B CA 1
ATOM 908 C C . LYS B 1 7 ? -24.781 20.641 -1.829 1 38.91 7 LYS B C 1
ATOM 910 O O . LYS B 1 7 ? -24.531 19.641 -1.15 1 38.91 7 LYS B O 1
ATOM 915 N N . ARG B 1 8 ? -24.203 20.828 -2.865 1 40 8 ARG B N 1
ATOM 916 C CA . ARG B 1 8 ? -22.812 20.828 -3.295 1 40 8 ARG B CA 1
ATOM 917 C C . ARG B 1 8 ? -21.922 21.516 -2.266 1 40 8 ARG B C 1
ATOM 919 O O . ARG B 1 8 ? -21.562 22.688 -2.42 1 40 8 ARG B O 1
ATOM 926 N N . ALA B 1 9 ? -22.391 21.734 -1.06 1 39.75 9 ALA B N 1
ATOM 927 C CA . ALA B 1 9 ? -21.375 22.438 -0.27 1 39.75 9 ALA B CA 1
ATOM 928 C C . ALA B 1 9 ? -20.016 21.75 -0.374 1 39.75 9 ALA B C 1
ATOM 930 O O . ALA B 1 9 ? -19.703 20.859 0.421 1 39.75 9 ALA B O 1
ATOM 931 N N . CYS B 1 10 ? -19.828 21.062 -1.442 1 34.47 10 CYS B N 1
ATOM 932 C CA . CYS B 1 10 ? -18.391 20.812 -1.375 1 34.47 10 CYS B CA 1
ATOM 933 C C . CYS B 1 10 ? -17.625 22.109 -1.177 1 34.47 10 CYS B C 1
ATOM 935 O O . CYS B 1 10 ? -17.547 22.938 -2.088 1 34.47 10 CYS B O 1
ATOM 937 N N . PHE B 1 11 ? -17.781 22.984 -0.002 1 35.94 11 PHE B N 1
ATOM 938 C CA . PHE B 1 11 ? -16.984 24.125 0.413 1 35.94 11 PHE B CA 1
ATOM 939 C C . PHE B 1 11 ? -15.602 24.078 -0.226 1 35.94 11 PHE B C 1
ATOM 941 O O . PHE B 1 11 ? -15.094 23 -0.545 1 35.94 11 PHE B O 1
ATOM 948 N N . LEU B 1 12 ? -15.156 25.281 -0.874 1 36.72 12 LEU B N 1
ATOM 949 C CA . LEU B 1 12 ? -13.859 25.859 -1.226 1 36.72 12 LEU B CA 1
ATOM 950 C C . LEU B 1 12 ? -12.773 25.359 -0.271 1 36.72 12 LEU B C 1
ATOM 952 O O . LEU B 1 12 ? -12.852 25.609 0.935 1 36.72 12 LEU B O 1
ATOM 956 N N . PHE B 1 13 ? -12.25 24.266 -0.394 1 37.59 13 PHE B N 1
ATOM 957 C CA . PHE B 1 13 ? -10.875 24.078 0.049 1 37.59 13 PHE B CA 1
ATOM 958 C C . PHE B 1 13 ? -10.031 25.297 -0.3 1 37.59 13 PHE B C 1
ATOM 960 O O . PHE B 1 13 ? -9.727 25.547 -1.471 1 37.59 13 PHE B O 1
ATOM 967 N N . ALA B 1 14 ? -10.359 26.469 0.284 1 36.62 14 ALA B N 1
ATOM 968 C CA . ALA B 1 14 ? -9.516 27.641 0.431 1 36.62 14 ALA B CA 1
ATOM 969 C C . ALA B 1 14 ? -8.039 27.266 0.423 1 36.62 14 ALA B C 1
ATOM 971 O O . ALA B 1 14 ? -7.691 26.094 0.538 1 36.62 14 ALA B O 1
ATOM 972 N N . SER B 1 15 ? -7.266 28.328 0.995 1 32.28 15 SER B N 1
ATOM 973 C CA . SER B 1 15 ? -5.898 28.844 0.981 1 32.28 15 SER B CA 1
ATOM 974 C C . SER B 1 15 ? -4.922 27.844 1.584 1 32.28 15 SER B C 1
ATOM 976 O O . SER B 1 15 ? -5.18 27.281 2.65 1 32.28 15 SER B O 1
ATOM 978 N N . SER B 1 16 ? -4.41 27.125 0.775 1 34.91 16 SER B N 1
ATOM 979 C CA . SER B 1 16 ? -3.201 26.375 1.104 1 34.91 16 SER B CA 1
ATOM 980 C C . SER B 1 16 ? -2.287 27.188 2.023 1 34.91 16 SER B C 1
ATOM 982 O O . SER B 1 16 ? -1.68 28.172 1.599 1 34.91 16 SER B O 1
ATOM 984 N N . SER B 1 17 ? -2.758 27.922 3.006 1 31.44 17 SER B N 1
ATOM 985 C CA . SER B 1 17 ? -1.687 28.422 3.867 1 31.44 17 SER B CA 1
ATOM 986 C C . SER B 1 17 ? -0.605 27.359 4.062 1 31.44 17 SER B C 1
ATOM 988 O O . SER B 1 17 ? -0.906 26.172 4.16 1 31.44 17 SER B O 1
ATOM 990 N N . PRO B 1 18 ? 0.502 27.797 3.703 1 35.88 18 PRO B N 1
ATOM 991 C CA . PRO B 1 18 ? 1.605 26.891 3.992 1 35.88 18 PRO B CA 1
ATOM 992 C C . PRO B 1 18 ? 1.47 26.203 5.355 1 35.88 18 PRO B C 1
ATOM 994 O O . PRO B 1 18 ? 1.386 26.891 6.379 1 35.88 18 PRO B O 1
ATOM 997 N N . SER B 1 19 ? 0.339 25.484 5.629 1 37.53 19 SER B N 1
ATOM 998 C CA . SER B 1 19 ? 0.367 24.703 6.859 1 37.53 19 SER B CA 1
ATOM 999 C C . SER B 1 19 ? 1.798 24.484 7.344 1 37.53 19 SER B C 1
ATOM 1001 O O . SER B 1 19 ? 2.68 24.141 6.551 1 37.53 19 SER B O 1
ATOM 1003 N N . LYS B 1 20 ? 2.211 25.266 8.133 1 36.12 20 LYS B N 1
ATOM 1004 C CA . LYS B 1 20 ? 3.469 24.922 8.797 1 36.12 20 LYS B CA 1
ATOM 1005 C C . LYS B 1 20 ? 3.66 23.422 8.867 1 36.12 20 LYS B C 1
ATOM 1007 O O . LYS B 1 20 ? 2.812 22.703 9.406 1 36.12 20 LYS B O 1
ATOM 1012 N N . GLN B 1 21 ? 3.998 22.812 7.77 1 38.56 21 GLN B N 1
ATOM 1013 C CA . GLN B 1 21 ? 4.426 21.422 7.832 1 38.56 21 GLN B CA 1
ATOM 1014 C C . GLN B 1 21 ? 4.992 21.078 9.211 1 38.56 21 GLN B C 1
ATOM 1016 O O . GLN B 1 21 ? 6.051 21.578 9.586 1 38.56 21 GLN B O 1
ATOM 1021 N N . LEU B 1 22 ? 4.145 21.359 10.25 1 43.78 22 LEU B N 1
ATOM 1022 C CA . LEU B 1 22 ? 4.645 20.766 11.484 1 43.78 22 LEU B CA 1
ATOM 1023 C C . LEU B 1 22 ? 5.574 19.594 11.188 1 43.78 22 LEU B C 1
ATOM 1025 O O . LEU B 1 22 ? 5.543 19.031 10.086 1 43.78 22 LEU B O 1
ATOM 1029 N N . LYS B 1 23 ? 6.539 19.469 12.023 1 50.66 23 LYS B N 1
ATOM 1030 C CA . LYS B 1 23 ? 7.496 18.359 11.961 1 50.66 23 LYS B CA 1
ATOM 1031 C C . LYS B 1 23 ? 6.828 17.078 11.492 1 50.66 23 LYS B C 1
ATOM 1033 O O . LYS B 1 23 ? 5.711 16.766 11.906 1 50.66 23 LYS B O 1
ATOM 1038 N N . PRO B 1 24 ? 7.086 16.781 10.305 1 62.56 24 PRO B N 1
ATOM 1039 C CA . PRO B 1 24 ? 6.559 15.523 9.781 1 62.56 24 PRO B CA 1
ATOM 1040 C C . PRO B 1 24 ? 6.402 14.453 10.859 1 62.56 24 PRO B C 1
ATOM 1042 O O . PRO B 1 24 ? 7.344 14.18 11.609 1 62.56 24 PRO B O 1
ATOM 1045 N N . MET B 1 25 ? 5.082 14.25 11.328 1 79.12 25 MET B N 1
ATOM 1046 C CA . MET B 1 25 ? 4.789 13.211 12.312 1 79.12 25 MET B CA 1
ATOM 1047 C C . MET B 1 25 ? 4.223 11.969 11.641 1 79.12 25 MET B C 1
ATOM 1049 O O . MET B 1 25 ? 3.52 12.062 10.633 1 79.12 25 MET B O 1
ATOM 1053 N N . LYS B 1 26 ? 4.684 10.945 12.305 1 90 26 LYS B N 1
ATOM 1054 C CA . LYS B 1 26 ? 4.113 9.68 11.852 1 90 26 LYS B CA 1
ATOM 1055 C C . LYS B 1 26 ? 2.635 9.586 12.219 1 90 26 LYS B C 1
ATOM 1057 O O . LYS B 1 26 ? 2.238 9.945 13.328 1 90 26 LYS B O 1
ATOM 1062 N N . GLN B 1 27 ? 1.83 9.289 11.195 1 94.62 27 GLN B N 1
ATOM 1063 C CA . GLN B 1 27 ? 0.392 9.188 11.414 1 94.62 27 GLN B CA 1
ATOM 1064 C C . GLN B 1 27 ? -0.128 7.805 11.023 1 94.62 27 GLN B C 1
ATOM 1066 O O . GLN B 1 27 ? 0.323 7.219 10.039 1 94.62 27 GLN B O 1
ATOM 1071 N N . LYS B 1 28 ? -1.036 7.34 11.836 1 95.75 28 LYS B N 1
ATOM 1072 C CA . LYS B 1 28 ? -1.854 6.172 11.516 1 95.75 28 LYS B CA 1
ATOM 1073 C C . LYS B 1 28 ? -3.307 6.57 11.266 1 95.75 28 LYS B C 1
ATOM 1075 O O . LYS B 1 28 ? -3.973 7.094 12.164 1 95.75 28 LYS B O 1
ATOM 1080 N N . VAL B 1 29 ? -3.781 6.297 10.078 1 97.5 29 VAL B N 1
ATOM 1081 C CA . VAL B 1 29 ? -5.098 6.746 9.641 1 97.5 29 VAL B CA 1
ATOM 1082 C C . VAL B 1 29 ? -5.957 5.543 9.258 1 97.5 29 VAL B C 1
ATOM 1084 O O . VAL B 1 29 ? -5.504 4.652 8.539 1 97.5 29 VAL B O 1
ATOM 1087 N N . VAL B 1 30 ? -7.152 5.457 9.75 1 98.12 30 VAL B N 1
ATOM 1088 C CA . VAL B 1 30 ? -8.117 4.43 9.367 1 98.12 30 VAL B CA 1
ATOM 1089 C C . VAL B 1 30 ? -9.344 5.078 8.727 1 98.12 30 VAL B C 1
ATOM 1091 O O . VAL B 1 30 ? -9.945 5.98 9.312 1 98.12 30 VAL B O 1
ATOM 1094 N N . ILE B 1 31 ? -9.703 4.594 7.547 1 98.19 31 ILE B N 1
ATOM 1095 C CA . ILE B 1 31 ? -10.836 5.137 6.801 1 98.19 31 ILE B CA 1
ATOM 1096 C C . ILE B 1 31 ? -11.812 4.02 6.465 1 98.19 31 ILE B C 1
ATOM 1098 O O . ILE B 1 31 ? -11.414 2.963 5.969 1 98.19 31 ILE B O 1
ATOM 1102 N N . LYS B 1 32 ? -13.008 4.211 6.777 1 97.44 32 LYS B N 1
ATOM 1103 C CA . LYS B 1 32 ? -14.07 3.295 6.383 1 97.44 32 LYS B CA 1
ATOM 1104 C C . LYS B 1 32 ? -14.609 3.641 4.996 1 97.44 32 LYS B C 1
ATOM 1106 O O . LYS B 1 32 ? -14.867 4.809 4.699 1 97.44 32 LYS B O 1
ATOM 1111 N N . LEU B 1 33 ? -14.719 2.57 4.184 1 97.25 33 LEU B N 1
ATOM 1112 C CA . LEU B 1 33 ? -15.172 2.752 2.809 1 97.25 33 LEU B CA 1
ATOM 1113 C C . LEU B 1 33 ? -16.219 1.711 2.443 1 97.25 33 LEU B C 1
ATOM 1115 O O . LEU B 1 33 ? -16.375 0.702 3.137 1 97.25 33 LEU B O 1
ATOM 1119 N N . SER B 1 34 ? -16.938 1.999 1.442 1 93.06 34 SER B N 1
ATOM 1120 C CA . SER B 1 34 ? -17.781 0.994 0.802 1 93.06 34 SER B CA 1
ATOM 1121 C C . SER B 1 34 ? -17.016 0.243 -0.284 1 93.06 34 SER B C 1
ATOM 1123 O O . SER B 1 34 ? -17 0.666 -1.442 1 93.06 34 SER B O 1
ATOM 1125 N N . LEU B 1 35 ? -16.344 -0.758 0.127 1 91.75 35 LEU B N 1
ATOM 1126 C CA . LEU B 1 35 ? -15.555 -1.554 -0.806 1 91.75 35 LEU B CA 1
ATOM 1127 C C . LEU B 1 35 ? -16.312 -2.811 -1.225 1 91.75 35 LEU B C 1
ATOM 1129 O O . LEU B 1 35 ? -16.547 -3.703 -0.405 1 91.75 35 LEU B O 1
ATOM 1133 N N . GLU B 1 36 ? -16.828 -2.756 -2.424 1 88 36 GLU B N 1
ATOM 1134 C CA . GLU B 1 36 ? -17.578 -3.906 -2.918 1 88 36 GLU B CA 1
ATOM 1135 C C . GLU B 1 36 ? -16.734 -4.742 -3.881 1 88 36 GLU B C 1
ATOM 1137 O O . GLU B 1 36 ? -16.672 -4.441 -5.074 1 88 36 GLU B O 1
ATOM 1142 N N . GLY B 1 37 ? -15.992 -5.637 -3.34 1 89.94 37 GLY B N 1
ATOM 1143 C CA . GLY B 1 37 ? -15.281 -6.551 -4.223 1 89.94 37 GLY B CA 1
ATOM 1144 C C . GLY B 1 37 ? -13.82 -6.184 -4.406 1 89.94 37 GLY B C 1
ATOM 1145 O O . GLY B 1 37 ? -13.32 -5.258 -3.766 1 89.94 37 GLY B O 1
ATOM 1146 N N . HIS B 1 38 ? -13.219 -6.957 -5.25 1 88.94 38 HIS B N 1
ATOM 1147 C CA . HIS B 1 38 ? -11.773 -6.84 -5.438 1 88.94 38 HIS B CA 1
ATOM 1148 C C . HIS B 1 38 ? -11.422 -5.574 -6.211 1 88.94 38 HIS B C 1
ATOM 1150 O O . HIS B 1 38 ? -10.422 -4.918 -5.91 1 88.94 38 HIS B O 1
ATOM 1156 N N . LYS B 1 39 ? -12.273 -5.168 -7.102 1 91.38 39 LYS B N 1
ATOM 1157 C CA . LYS B 1 39 ? -11.984 -4.008 -7.941 1 91.38 39 LYS B CA 1
ATOM 1158 C C . LYS B 1 39 ? -11.969 -2.723 -7.117 1 91.38 39 LYS B C 1
ATOM 1160 O O . LYS B 1 39 ? -11.055 -1.91 -7.242 1 91.38 39 LYS B O 1
ATOM 1165 N N . SER B 1 40 ? -12.938 -2.566 -6.312 1 95.06 40 SER B N 1
ATOM 1166 C CA . SER B 1 40 ? -13.008 -1.365 -5.488 1 95.06 40 SER B CA 1
ATOM 1167 C C . SER B 1 40 ? -11.898 -1.352 -4.441 1 95.06 40 SER B C 1
ATOM 1169 O O . SER B 1 40 ? -11.359 -0.292 -4.113 1 95.06 40 SER B O 1
ATOM 1171 N N . ARG B 1 41 ? -11.523 -2.498 -3.953 1 94.62 41 ARG B N 1
ATOM 1172 C CA . ARG B 1 41 ? -10.445 -2.596 -2.975 1 94.62 41 ARG B CA 1
ATOM 1173 C C . ARG B 1 41 ? -9.109 -2.201 -3.592 1 94.62 41 ARG B C 1
ATOM 1175 O O . ARG B 1 41 ? -8.336 -1.452 -2.99 1 94.62 41 ARG B O 1
ATOM 1182 N N . SER B 1 42 ? -8.938 -2.658 -4.766 1 95.06 42 SER B N 1
ATOM 1183 C CA . SER B 1 42 ? -7.711 -2.32 -5.477 1 95.06 42 SER B CA 1
ATOM 1184 C C . SER B 1 42 ? -7.641 -0.827 -5.781 1 95.06 42 SER B C 1
ATOM 1186 O O . SER B 1 42 ? -6.586 -0.209 -5.648 1 95.06 42 SER B O 1
ATOM 1188 N N . LYS B 1 43 ? -8.75 -0.257 -6.133 1 95.56 43 LYS B N 1
ATOM 1189 C CA . LYS B 1 43 ? -8.82 1.172 -6.426 1 95.56 43 LYS B CA 1
ATOM 1190 C C . LYS B 1 43 ? -8.508 2.006 -5.188 1 95.56 43 LYS B C 1
ATOM 1192 O O . LYS B 1 43 ? -7.777 2.992 -5.266 1 95.56 43 LYS B O 1
ATOM 1197 N N . ALA B 1 44 ? -9.008 1.597 -4.062 1 97.31 44 ALA B N 1
ATOM 1198 C CA . ALA B 1 44 ? -8.758 2.299 -2.807 1 97.31 44 ALA B CA 1
ATOM 1199 C C . ALA B 1 44 ? -7.273 2.295 -2.461 1 97.31 44 ALA B C 1
ATOM 1201 O O . ALA B 1 44 ? -6.715 3.326 -2.082 1 97.31 44 ALA B O 1
ATOM 1202 N N . LEU B 1 45 ? -6.672 1.166 -2.602 1 97.62 45 LEU B N 1
ATOM 1203 C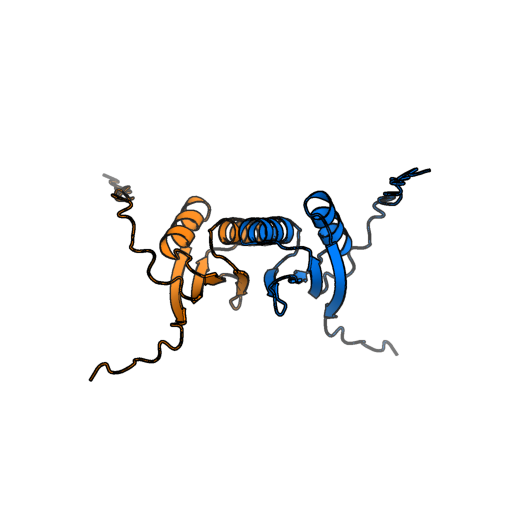 CA . LEU B 1 45 ? -5.242 1.039 -2.33 1 97.62 45 LEU B CA 1
ATOM 1204 C C . LEU B 1 45 ? -4.434 1.96 -3.238 1 97.62 45 LEU B C 1
ATOM 1206 O O . LEU B 1 45 ? -3.543 2.674 -2.77 1 97.62 45 LEU B O 1
ATOM 1210 N N . LYS B 1 46 ? -4.824 2.062 -4.484 1 97.25 46 LYS B N 1
ATOM 1211 C CA . LYS B 1 46 ? -4.117 2.877 -5.473 1 97.25 46 LYS B CA 1
ATOM 1212 C C . LYS B 1 46 ? -4.207 4.359 -5.125 1 97.25 46 LYS B C 1
ATOM 1214 O O . LYS B 1 46 ? -3.225 5.094 -5.25 1 97.25 46 LYS B O 1
ATOM 1219 N N . ILE B 1 47 ? -5.297 4.746 -4.672 1 97.56 47 ILE B N 1
ATOM 1220 C CA . ILE B 1 47 ? -5.492 6.152 -4.324 1 97.56 47 ILE B CA 1
ATOM 1221 C C . ILE B 1 47 ? -4.699 6.484 -3.062 1 97.56 47 ILE B C 1
ATOM 1223 O O . ILE B 1 47 ? -4.074 7.547 -2.977 1 97.56 47 ILE B O 1
ATOM 1227 N N . ALA B 1 48 ? -4.691 5.555 -2.113 1 98.19 48 ALA B N 1
ATOM 1228 C CA . ALA B 1 48 ? -4.023 5.805 -0.838 1 98.19 48 ALA B CA 1
ATOM 1229 C C . ALA B 1 48 ? -2.527 6.02 -1.034 1 98.19 48 ALA B C 1
ATOM 1231 O O . ALA B 1 48 ? -1.945 6.941 -0.454 1 98.19 48 ALA B O 1
ATOM 1232 N N . VAL B 1 49 ? -1.945 5.301 -1.933 1 97.38 49 VAL B N 1
ATOM 1233 C CA . VAL B 1 49 ? -0.494 5.34 -2.078 1 97.38 49 VAL B CA 1
ATOM 1234 C C . VAL B 1 49 ? -0.088 6.555 -2.908 1 97.38 49 VAL B C 1
ATOM 1236 O O . VAL B 1 49 ? 1.092 6.914 -2.961 1 97.38 49 VAL B O 1
ATOM 1239 N N . ARG B 1 50 ? -1.047 7.184 -3.51 1 96 50 ARG B N 1
ATOM 1240 C CA . ARG B 1 50 ? -0.742 8.367 -4.309 1 96 50 ARG B CA 1
ATOM 1241 C C . ARG B 1 50 ? -0.504 9.586 -3.418 1 96 50 ARG B C 1
ATOM 1243 O O . ARG B 1 50 ? 0.038 10.594 -3.871 1 96 50 ARG B O 1
ATOM 1250 N N . VAL B 1 51 ? -0.92 9.508 -2.225 1 95.56 51 VAL B N 1
ATOM 1251 C CA . VAL B 1 51 ? -0.751 10.625 -1.303 1 95.56 51 VAL B CA 1
ATOM 1252 C C . VAL B 1 51 ? 0.682 10.648 -0.777 1 95.56 51 VAL B C 1
ATOM 1254 O O . VAL B 1 51 ? 1.234 9.609 -0.413 1 95.56 51 VAL B O 1
ATOM 1257 N N . SER B 1 52 ? 1.226 11.828 -0.72 1 94.12 52 SER B N 1
ATOM 1258 C CA . SER B 1 52 ? 2.6 11.977 -0.251 1 94.12 52 SER B CA 1
ATOM 1259 C C . SER B 1 52 ? 2.729 11.586 1.218 1 94.12 52 SER B C 1
ATOM 1261 O O . SER B 1 52 ? 1.844 11.883 2.023 1 94.12 52 SER B O 1
ATOM 1263 N N . GLY B 1 53 ? 3.844 10.914 1.495 1 94.12 53 GLY B N 1
ATOM 1264 C CA . GLY B 1 53 ? 4.152 10.609 2.885 1 94.12 53 GLY B CA 1
ATOM 1265 C C . GLY B 1 53 ? 3.701 9.227 3.309 1 94.12 53 GLY B C 1
ATOM 1266 O O . GLY B 1 53 ? 4.008 8.781 4.414 1 94.12 53 GLY B O 1
ATOM 1267 N N . VAL B 1 54 ? 3.016 8.578 2.426 1 96.69 54 VAL B N 1
ATOM 1268 C CA . VAL B 1 54 ? 2.496 7.258 2.758 1 96.69 54 VAL B CA 1
ATOM 1269 C C . VAL B 1 54 ? 3.637 6.242 2.771 1 96.69 54 VAL B C 1
ATOM 1271 O O . VAL B 1 54 ? 4.457 6.207 1.853 1 96.69 54 VAL B O 1
ATOM 1274 N N . GLU B 1 55 ? 3.648 5.43 3.836 1 96.12 55 GLU B N 1
ATOM 1275 C CA . GLU B 1 55 ? 4.68 4.41 3.996 1 96.12 55 GLU B CA 1
ATOM 1276 C C . GLU B 1 55 ? 4.082 3.006 3.959 1 96.12 55 GLU B C 1
ATOM 1278 O O . GLU B 1 55 ? 4.777 2.037 3.65 1 96.12 55 GLU B O 1
ATOM 1283 N N . SER B 1 56 ? 2.805 2.951 4.336 1 98.06 56 SER B N 1
ATOM 1284 C CA . SER B 1 56 ? 2.137 1.654 4.297 1 98.06 56 SER B CA 1
ATOM 1285 C C . SER B 1 56 ? 0.625 1.813 4.18 1 98.06 56 SER B C 1
ATOM 1287 O O . SER B 1 56 ? 0.057 2.787 4.676 1 98.06 56 SER B O 1
ATOM 1289 N N . VAL B 1 57 ? 0.017 0.84 3.498 1 98.62 57 VAL B N 1
ATOM 1290 C CA . VAL B 1 57 ? -1.433 0.766 3.344 1 98.62 57 VAL B CA 1
ATOM 1291 C C . VAL B 1 57 ? -1.892 -0.686 3.463 1 98.62 57 VAL B C 1
ATOM 1293 O O . VAL B 1 57 ? -1.203 -1.601 3.004 1 98.62 57 VAL B O 1
ATOM 1296 N N . ALA B 1 58 ? -3.029 -0.911 4.129 1 98.19 58 ALA B N 1
ATOM 1297 C CA . ALA B 1 58 ? -3.572 -2.254 4.305 1 98.19 58 ALA B CA 1
ATOM 1298 C C . ALA B 1 58 ? -5.098 -2.229 4.355 1 98.19 58 ALA B C 1
ATOM 1300 O O . ALA B 1 58 ? -5.691 -1.297 4.902 1 98.19 58 ALA B O 1
ATOM 1301 N N . LEU B 1 59 ? -5.609 -3.238 3.77 1 97.38 59 LEU B N 1
ATOM 1302 C CA . LEU B 1 59 ? -7.043 -3.453 3.932 1 97.38 59 LEU B CA 1
ATOM 1303 C C . LEU B 1 59 ? -7.352 -4.066 5.293 1 97.38 59 LEU B C 1
ATOM 1305 O O . LEU B 1 59 ? -6.656 -4.98 5.738 1 97.38 59 LEU B O 1
ATOM 1309 N N . LYS B 1 60 ? -8.266 -3.49 5.934 1 95.38 60 LYS B N 1
ATOM 1310 C CA . LYS B 1 60 ? -8.641 -3.951 7.266 1 95.38 60 LYS B CA 1
ATOM 1311 C C . LYS B 1 60 ? -10.164 -4.047 7.398 1 95.38 60 LYS B C 1
ATOM 1313 O O . LYS B 1 60 ? -10.891 -3.832 6.43 1 95.38 60 LYS B O 1
ATOM 1318 N N . GLY B 1 61 ? -10.523 -4.535 8.609 1 92.12 61 GLY B N 1
ATOM 1319 C CA . GLY B 1 61 ? -11.938 -4.695 8.891 1 92.12 61 GLY B CA 1
ATOM 1320 C C . GLY B 1 61 ? -12.438 -6.105 8.648 1 92.12 61 GLY B C 1
ATOM 1321 O O . GLY B 1 61 ? -11.859 -6.848 7.852 1 92.12 61 GLY B O 1
ATOM 1322 N N . ASP B 1 62 ? -13.469 -6.453 9.32 1 86.44 62 ASP B N 1
ATOM 1323 C CA . ASP B 1 62 ? -14.039 -7.797 9.219 1 86.44 62 ASP B CA 1
ATOM 1324 C C . ASP B 1 62 ? -14.461 -8.109 7.785 1 86.44 62 ASP B C 1
ATOM 1326 O O . ASP B 1 62 ? -14.305 -9.234 7.316 1 86.44 62 ASP B O 1
ATOM 1330 N N . ASP B 1 63 ? -14.859 -7.172 7.039 1 88.69 63 ASP B N 1
ATOM 1331 C CA . ASP B 1 63 ? -15.336 -7.371 5.676 1 88.69 63 ASP B CA 1
ATOM 1332 C C . ASP B 1 63 ? -14.414 -6.684 4.668 1 88.69 63 ASP B C 1
ATOM 1334 O O . ASP B 1 63 ? -14.797 -6.457 3.52 1 88.69 63 ASP B O 1
ATOM 1338 N N . ARG B 1 64 ? -13.25 -6.219 5.164 1 92.94 64 ARG B N 1
ATOM 1339 C CA . ARG B 1 64 ? -12.305 -5.527 4.289 1 92.94 64 ARG B CA 1
ATOM 1340 C C . ARG B 1 64 ? -12.906 -4.227 3.762 1 92.94 64 ARG B C 1
ATOM 1342 O O . ARG B 1 64 ? -12.75 -3.902 2.582 1 92.94 64 ARG B O 1
ATOM 1349 N N . SER B 1 65 ? -13.625 -3.604 4.68 1 94.69 65 SER B N 1
ATOM 1350 C CA . SER B 1 65 ? -14.281 -2.357 4.293 1 94.69 65 SER B CA 1
ATOM 1351 C C . SER B 1 65 ? -13.547 -1.149 4.875 1 94.69 65 SER B C 1
ATOM 1353 O O . SER B 1 65 ? -14.094 -0.042 4.895 1 94.69 65 SER B O 1
ATOM 1355 N N . GLN B 1 66 ? -12.352 -1.339 5.383 1 97.56 66 GLN B N 1
ATOM 1356 C CA . GLN B 1 66 ? -11.523 -0.273 5.93 1 97.56 66 GLN B CA 1
ATOM 1357 C C . GLN B 1 66 ? -10.117 -0.311 5.332 1 97.56 66 GLN B C 1
ATOM 1359 O O . GLN B 1 66 ? -9.625 -1.377 4.957 1 97.56 66 GLN B O 1
ATOM 1364 N N . ILE B 1 67 ? -9.562 0.884 5.27 1 98.19 67 ILE B N 1
ATOM 1365 C CA . ILE B 1 67 ? -8.156 0.948 4.902 1 98.19 67 ILE B CA 1
ATOM 1366 C C . ILE B 1 67 ? -7.363 1.629 6.016 1 98.19 67 ILE B C 1
ATOM 1368 O O . ILE B 1 67 ? -7.836 2.594 6.621 1 98.19 67 ILE B O 1
ATOM 1372 N N . GLU B 1 68 ? -6.32 1.047 6.418 1 98.31 68 GLU B N 1
ATOM 1373 C CA . GLU B 1 68 ? -5.359 1.632 7.348 1 98.31 68 GLU B CA 1
ATOM 1374 C C . GLU B 1 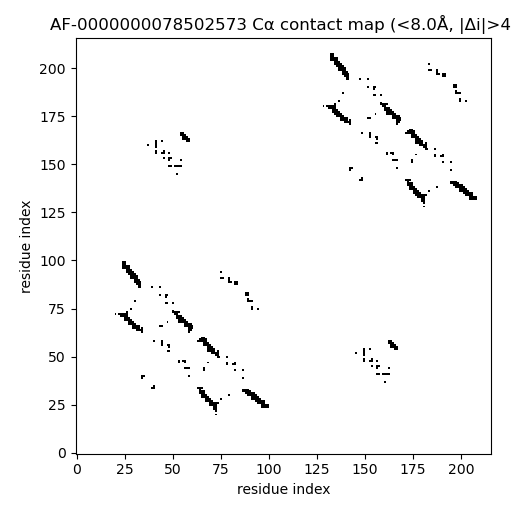68 ? -4.125 2.148 6.613 1 98.31 68 GLU B C 1
ATOM 1376 O O . GLU B 1 68 ? -3.488 1.407 5.863 1 98.31 68 GLU B O 1
ATOM 1381 N N . VAL B 1 69 ? -3.854 3.385 6.82 1 98.38 69 VAL B N 1
ATOM 1382 C CA . VAL B 1 69 ? -2.73 4.039 6.152 1 98.38 69 VAL B CA 1
ATOM 1383 C C . VAL B 1 69 ? -1.765 4.598 7.199 1 98.38 69 VAL B C 1
ATOM 1385 O O . VAL B 1 69 ? -2.184 5.273 8.141 1 98.38 69 VAL B O 1
ATOM 1388 N N . THR B 1 70 ? -0.494 4.289 7.07 1 97.12 70 THR B N 1
ATOM 1389 C CA . THR B 1 70 ? 0.559 4.879 7.891 1 97.12 70 THR B CA 1
ATOM 1390 C C . THR B 1 70 ? 1.511 5.707 7.035 1 97.12 70 THR B C 1
ATOM 1392 O O . THR B 1 70 ? 1.869 5.305 5.926 1 97.12 70 THR B O 1
ATOM 1395 N N . GLY B 1 71 ? 1.821 6.859 7.586 1 95.69 71 GLY B N 1
ATOM 1396 C CA . GLY B 1 71 ? 2.697 7.734 6.824 1 95.69 71 GLY B CA 1
ATOM 1397 C C . GLY B 1 71 ? 3.281 8.859 7.652 1 95.69 71 GLY B C 1
ATOM 1398 O O . GLY B 1 71 ? 2.863 9.086 8.789 1 95.69 71 GLY B O 1
ATOM 1399 N N . ASP B 1 72 ? 4.277 9.469 7.012 1 91.31 72 ASP B N 1
ATOM 1400 C CA . ASP B 1 72 ? 4.941 10.625 7.609 1 91.31 72 ASP B CA 1
ATOM 1401 C C . ASP B 1 72 ? 4.586 11.906 6.867 1 91.31 72 ASP B C 1
ATOM 1403 O O . ASP B 1 72 ? 4.98 12.094 5.715 1 91.31 72 ASP B O 1
ATOM 1407 N N . GLY B 1 73 ? 3.875 12.688 7.621 1 89.75 73 GLY B N 1
ATOM 1408 C CA . GLY B 1 73 ? 3.533 13.977 7.039 1 89.75 73 GLY B CA 1
ATOM 1409 C C . GLY B 1 73 ? 2.398 13.891 6.031 1 89.75 73 GLY B C 1
ATOM 1410 O O . GLY B 1 73 ? 2.354 14.664 5.074 1 89.75 73 GLY B O 1
ATOM 1411 N N . MET B 1 74 ? 1.626 12.914 6.176 1 93.19 74 MET B N 1
ATOM 1412 C CA . MET B 1 74 ? 0.498 12.781 5.258 1 93.19 74 MET B CA 1
ATOM 1413 C C . MET B 1 74 ? -0.681 13.633 5.719 1 93.19 74 MET B C 1
ATOM 1415 O O . MET B 1 74 ? -0.764 14 6.891 1 93.19 74 MET B O 1
ATOM 1419 N N . ASP B 1 75 ? -1.581 13.93 4.789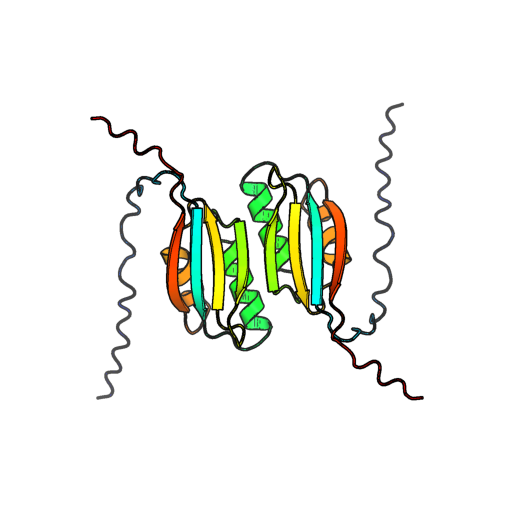 1 92.44 75 ASP B N 1
ATOM 1420 C CA . ASP B 1 75 ? -2.814 14.656 5.082 1 92.44 75 ASP B CA 1
ATOM 1421 C C . ASP B 1 75 ? -4.023 13.727 5.023 1 92.44 75 ASP B C 1
ATOM 1423 O O . ASP B 1 75 ? -4.543 13.438 3.941 1 92.44 75 ASP B O 1
ATOM 1427 N N . PRO B 1 76 ? -4.48 13.336 6.137 1 95.44 76 PRO B N 1
ATOM 1428 C CA . PRO B 1 76 ? -5.605 12.406 6.164 1 95.44 76 PRO B CA 1
ATOM 1429 C C . PRO B 1 76 ? -6.867 12.984 5.527 1 95.44 76 PRO B C 1
ATOM 1431 O O . PRO B 1 76 ? -7.664 12.242 4.949 1 95.44 76 PRO B O 1
ATOM 1434 N N . VAL B 1 77 ? -7.039 14.227 5.621 1 94.5 77 VAL B N 1
ATOM 1435 C CA . VAL B 1 77 ? -8.234 14.867 5.074 1 94.5 77 VAL B CA 1
ATOM 1436 C C . VAL B 1 77 ? -8.18 14.828 3.549 1 94.5 77 VAL B C 1
ATOM 1438 O O . VAL B 1 77 ? -9.188 14.531 2.896 1 94.5 77 VAL B O 1
ATOM 1441 N N . LEU B 1 78 ? -6.992 15.156 3.137 1 95.75 78 LEU B N 1
ATOM 1442 C CA . LEU B 1 78 ? -6.82 15.086 1.69 1 95.75 78 LEU B CA 1
ATOM 1443 C C . LEU B 1 78 ? -7.074 13.672 1.177 1 95.75 78 LEU B C 1
ATOM 1445 O O . LEU B 1 78 ? -7.785 13.492 0.187 1 95.75 78 LEU B O 1
ATOM 1449 N N . LEU B 1 79 ? -6.492 12.711 1.837 1 97.25 79 LEU B N 1
ATOM 1450 C CA . LEU B 1 79 ? -6.668 11.312 1.46 1 97.25 79 LEU B CA 1
ATOM 1451 C C . LEU B 1 79 ? -8.148 10.938 1.449 1 97.25 79 LEU B C 1
ATOM 1453 O O . LEU B 1 79 ? -8.641 10.375 0.47 1 97.25 79 LEU B O 1
ATOM 1457 N N . THR B 1 80 ? -8.867 11.266 2.445 1 97.75 80 THR B N 1
ATOM 1458 C CA . THR B 1 80 ? -10.289 10.938 2.562 1 97.75 80 THR B CA 1
ATOM 1459 C C . THR B 1 80 ? -11.094 11.617 1.456 1 97.75 80 THR B C 1
ATOM 1461 O O . THR B 1 80 ? -11.992 11.008 0.873 1 97.75 80 THR B O 1
ATOM 1464 N N . SER B 1 81 ? -10.695 12.828 1.181 1 97.56 81 SER B N 1
ATOM 1465 C CA . SER B 1 81 ? -11.391 13.562 0.136 1 97.56 81 SER B CA 1
ATOM 1466 C C . SER B 1 81 ? -11.18 12.922 -1.232 1 97.56 81 SER B C 1
ATOM 1468 O O . SER B 1 81 ? -12.109 12.844 -2.037 1 97.56 81 SER B O 1
ATOM 1470 N N . LEU B 1 82 ? -9.992 12.484 -1.49 1 97.38 82 LEU B N 1
ATOM 1471 C CA . LEU B 1 82 ? -9.695 11.82 -2.754 1 97.38 82 LEU B CA 1
ATOM 1472 C C . LEU B 1 82 ? -10.5 10.531 -2.898 1 97.38 82 LEU B C 1
ATOM 1474 O O . LEU B 1 82 ? -10.992 10.227 -3.984 1 97.38 82 LEU B O 1
ATOM 1478 N N . LEU B 1 83 ? -10.617 9.852 -1.861 1 97.38 83 LEU B N 1
ATOM 1479 C CA . LEU B 1 83 ? -11.391 8.617 -1.882 1 97.38 83 LEU B CA 1
ATOM 1480 C C . LEU B 1 83 ? -12.867 8.906 -2.154 1 97.38 83 LEU B C 1
ATOM 1482 O O . LEU B 1 83 ? -13.523 8.164 -2.893 1 97.38 83 LEU B O 1
ATOM 1486 N N . ARG B 1 84 ? -13.289 9.914 -1.591 1 96.62 84 ARG B N 1
ATOM 1487 C CA . ARG B 1 84 ? -14.695 10.273 -1.769 1 96.62 84 ARG B CA 1
ATOM 1488 C C . ARG B 1 84 ? -14.992 10.633 -3.221 1 96.62 84 ARG B C 1
ATOM 1490 O O . ARG B 1 84 ? -16.125 10.477 -3.686 1 96.62 84 ARG B O 1
ATOM 1497 N N . LYS B 1 85 ? -13.992 11.141 -3.811 1 95.88 85 LYS B N 1
ATOM 1498 C CA . LYS B 1 85 ? -14.18 11.508 -5.211 1 95.88 85 LYS B CA 1
ATOM 1499 C C . LYS B 1 85 ? -14.406 10.273 -6.082 1 95.88 85 LYS B C 1
ATOM 1501 O O . LYS B 1 85 ? -15.109 10.344 -7.09 1 95.88 85 LYS B O 1
ATOM 1506 N N . THR B 1 86 ? -13.82 9.195 -5.656 1 93.69 86 THR B N 1
ATOM 1507 C CA . THR B 1 86 ? -13.836 8.008 -6.504 1 93.69 86 THR B CA 1
ATOM 1508 C C . THR B 1 86 ? -14.758 6.941 -5.922 1 93.69 86 THR B C 1
ATOM 1510 O O . THR B 1 86 ? -15.367 6.168 -6.664 1 93.69 86 THR B O 1
ATOM 1513 N N . MET B 1 87 ? -14.828 6.926 -4.672 1 94.69 87 MET B N 1
ATOM 1514 C CA . MET B 1 87 ? -15.648 5.914 -4.004 1 94.69 87 MET B CA 1
ATOM 1515 C C . MET B 1 87 ? -17 6.492 -3.586 1 94.69 87 MET B C 1
ATOM 1517 O O . MET B 1 87 ? -17.141 7.707 -3.449 1 94.69 87 MET B O 1
ATOM 1521 N N . ARG B 1 88 ? -17.906 5.625 -3.369 1 89.81 88 ARG B N 1
ATOM 1522 C CA . ARG B 1 88 ? -19.25 6.043 -2.99 1 89.81 88 ARG B CA 1
ATOM 1523 C C . ARG B 1 88 ? -19.266 6.629 -1.581 1 89.81 88 ARG B C 1
ATOM 1525 O O . ARG B 1 88 ? -20.062 7.523 -1.283 1 89.81 88 ARG B O 1
ATOM 1532 N N . PHE B 1 89 ? -18.484 6.113 -0.842 1 94.62 89 PHE B N 1
ATOM 1533 C CA . PHE B 1 89 ? -18.484 6.52 0.558 1 94.62 89 PHE B CA 1
ATOM 1534 C C . PHE B 1 89 ? -17.094 6.398 1.159 1 94.62 89 PHE B C 1
ATOM 1536 O O . PHE B 1 89 ? -16.359 5.461 0.845 1 94.62 89 PHE B O 1
ATOM 1543 N N . ALA B 1 90 ? -16.734 7.402 1.927 1 97.56 90 ALA B N 1
ATOM 1544 C CA . ALA B 1 90 ? -15.508 7.371 2.719 1 97.56 90 ALA B CA 1
ATOM 1545 C C . ALA B 1 90 ? -15.672 8.164 4.012 1 97.56 90 ALA B C 1
ATOM 1547 O O . ALA B 1 90 ? -16.094 9.328 3.982 1 97.56 90 ALA B O 1
ATOM 1548 N N . GLU B 1 91 ? -15.406 7.535 5.125 1 96.94 91 GLU B N 1
ATOM 1549 C CA . GLU B 1 91 ? -15.461 8.172 6.438 1 96.94 91 GLU B CA 1
ATOM 1550 C C . GLU B 1 91 ? -14.141 8.008 7.184 1 96.94 91 GLU B C 1
ATOM 1552 O O . GLU B 1 91 ? -13.633 6.895 7.32 1 96.94 91 GLU B O 1
ATOM 1557 N N . LEU B 1 92 ? -13.617 9.109 7.691 1 97.25 92 LEU B N 1
ATOM 1558 C CA . LEU B 1 92 ? -12.391 9.094 8.477 1 97.25 92 LEU B CA 1
ATOM 1559 C C . LEU B 1 92 ? -12.664 8.617 9.898 1 97.25 92 LEU B C 1
ATOM 1561 O O . LEU B 1 92 ? -13.289 9.336 10.688 1 97.25 92 LEU B O 1
ATOM 1565 N N . LEU B 1 93 ? -12.227 7.527 10.266 1 96.31 93 LEU B N 1
ATOM 1566 C CA . LEU B 1 93 ? -12.562 6.945 11.562 1 96.31 93 LEU B CA 1
ATOM 1567 C C . LEU B 1 93 ? -11.539 7.336 12.617 1 96.31 93 LEU B C 1
ATOM 1569 O O . LEU B 1 93 ? -11.898 7.77 13.711 1 96.31 93 LEU B O 1
ATOM 1573 N N . THR B 1 94 ? -10.203 7.133 12.344 1 94.5 94 THR B N 1
ATOM 1574 C CA . THR B 1 94 ? -9.172 7.355 13.352 1 94.5 94 THR B CA 1
ATOM 1575 C C . THR B 1 94 ? -7.926 7.965 12.727 1 94.5 94 THR B C 1
ATOM 1577 O O . THR B 1 94 ? -7.543 7.602 11.609 1 94.5 94 THR B O 1
ATOM 1580 N N . VAL B 1 95 ? -7.402 8.969 13.367 1 94.38 95 VAL B N 1
ATOM 1581 C CA . VAL B 1 95 ? -6.082 9.516 13.062 1 94.38 95 VAL B CA 1
ATOM 1582 C C . VAL B 1 95 ? -5.223 9.523 14.32 1 94.38 95 VAL B C 1
ATOM 1584 O O . VAL B 1 95 ? -5.582 10.141 15.32 1 94.38 95 VAL B O 1
ATOM 1587 N N . ILE B 1 96 ? -4.215 8.75 14.258 1 92.44 96 ILE B N 1
ATOM 1588 C CA . ILE B 1 96 ? -3.293 8.734 15.391 1 92.44 96 ILE B CA 1
ATOM 1589 C C . ILE B 1 96 ? -1.976 9.398 14.984 1 92.44 96 ILE B C 1
ATOM 1591 O O . ILE B 1 96 ? -1.362 9.016 13.984 1 92.44 96 ILE B O 1
ATOM 1595 N N . ASN B 1 97 ? -1.592 10.461 15.711 1 86.62 97 ASN B N 1
ATOM 1596 C CA . ASN B 1 97 ? -0.299 11.102 15.5 1 86.62 97 ASN B CA 1
ATOM 1597 C C . ASN B 1 97 ? 0.752 10.578 16.469 1 86.62 97 ASN B C 1
ATOM 1599 O O . ASN B 1 97 ? 0.55 10.617 17.688 1 86.62 97 ASN B O 1
ATOM 1603 N N . LEU B 1 98 ? 1.722 9.914 15.758 1 74.62 98 LEU B N 1
ATOM 1604 C CA . LEU B 1 98 ? 2.768 9.344 16.594 1 74.62 98 LEU B CA 1
ATOM 1605 C C . LEU B 1 98 ? 3.887 10.352 16.828 1 74.62 98 LEU B C 1
ATOM 1607 O O . LEU B 1 98 ? 4.5 10.836 15.883 1 74.62 98 LEU B O 1
ATOM 1611 N N . LYS B 1 99 ? 3.709 11.352 17.766 1 64.75 99 LYS B N 1
ATOM 1612 C CA . LYS B 1 99 ? 4.668 12.398 18.094 1 64.75 99 LYS B CA 1
ATOM 1613 C C . LYS B 1 99 ? 6.051 11.812 18.359 1 64.75 99 LYS B C 1
ATOM 1615 O O . LYS B 1 99 ? 6.176 10.758 18.984 1 64.75 99 LYS B O 1
ATOM 1620 N N . PRO B 1 100 ? 7.012 12.227 17.547 1 56.41 100 PRO B N 1
ATOM 1621 C CA . PRO B 1 100 ? 8.344 11.883 18.062 1 56.41 100 PRO B CA 1
ATOM 1622 C C . PRO B 1 100 ? 8.5 12.18 19.547 1 56.41 100 PRO B C 1
ATOM 1624 O O . PRO B 1 100 ? 7.762 13.008 20.094 1 56.41 100 PRO B O 1
ATOM 1627 N N . LYS B 1 101 ? 8.922 11.188 20.344 1 46.25 101 LYS B N 1
ATOM 1628 C CA . LYS B 1 101 ? 9.297 11.648 21.672 1 46.25 101 LYS B CA 1
ATOM 1629 C C . LYS B 1 101 ? 9.898 13.047 21.625 1 46.25 101 LYS B C 1
ATOM 1631 O O . LYS B 1 101 ? 11 13.234 21.094 1 46.25 101 LYS B O 1
ATOM 1636 N N . ILE B 1 102 ? 9.32 13.906 21.172 1 41.53 102 ILE B N 1
ATOM 1637 C CA . ILE B 1 102 ? 9.922 15.148 21.641 1 41.53 102 ILE B CA 1
ATOM 1638 C C . ILE B 1 102 ?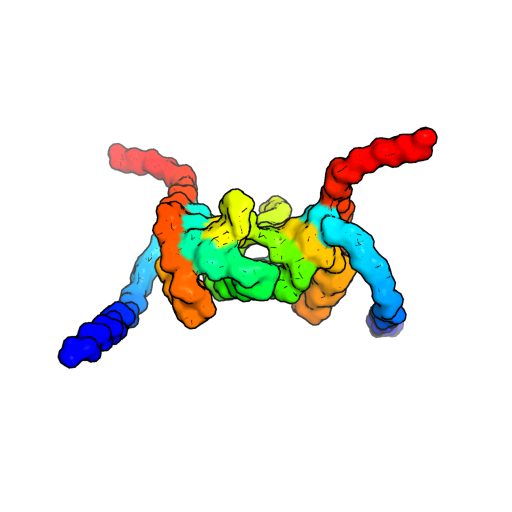 10.219 15.039 23.141 1 41.53 102 ILE B C 1
ATOM 1640 O O . ILE B 1 102 ? 9.367 14.609 23.922 1 41.53 102 ILE B O 1
ATOM 1644 N N . MET B 1 103 ? 11.445 14.953 23.531 1 36.91 103 MET B N 1
ATOM 1645 C CA . MET B 1 103 ? 11.844 15.406 24.859 1 36.91 103 MET B CA 1
ATOM 1646 C C . MET B 1 103 ? 11.125 16.703 25.234 1 36.91 103 MET B C 1
ATOM 1648 O O . MET B 1 103 ? 11.25 17.703 24.531 1 36.91 103 MET B O 1
ATOM 1652 N N . ARG B 1 104 ? 9.836 16.75 25.453 1 35.69 104 ARG B N 1
ATOM 1653 C CA . ARG B 1 104 ? 9.422 17.828 26.344 1 35.69 104 ARG B CA 1
ATOM 1654 C C . ARG B 1 104 ? 10.602 18.328 27.172 1 35.69 104 ARG B C 1
ATOM 1656 O O . ARG B 1 104 ? 10.953 17.734 28.188 1 35.69 104 ARG B O 1
ATOM 1663 N N . LEU B 1 105 ? 11.719 18.609 26.562 1 34.84 105 LEU B N 1
ATOM 1664 C CA . LEU B 1 105 ? 12.547 19.469 27.391 1 34.84 105 LEU B CA 1
ATOM 1665 C C . LEU B 1 105 ? 11.719 20.625 27.969 1 34.84 105 LEU B C 1
ATOM 1667 O O . LEU B 1 105 ? 11.047 21.344 27.234 1 34.84 105 LEU B O 1
ATOM 1671 N N . ARG B 1 106 ? 10.969 20.312 29.062 1 32.12 106 ARG B N 1
ATOM 1672 C CA . ARG B 1 106 ? 10.586 21.312 30.047 1 32.12 106 ARG B CA 1
ATOM 1673 C C . ARG B 1 106 ? 11.539 22.516 30 1 32.12 106 ARG B C 1
ATOM 1675 O O . ARG B 1 106 ? 12.703 22.391 30.391 1 32.12 106 ARG B O 1
ATOM 1682 N N . ILE B 1 107 ? 11.633 23.25 29.016 1 27.91 107 ILE B N 1
ATOM 1683 C CA . ILE B 1 107 ? 12.25 24.531 29.359 1 27.91 107 ILE B CA 1
ATOM 1684 C C . ILE B 1 107 ? 11.578 25.109 30.609 1 27.91 107 ILE B C 1
ATOM 1686 O O . ILE B 1 107 ? 10.414 25.516 30.562 1 27.91 107 ILE B O 1
ATOM 1690 N N . GLU B 1 108 ? 11.648 24.375 31.625 1 25.91 108 GLU B N 1
ATOM 1691 C CA . GLU B 1 108 ? 11.711 25.188 32.844 1 25.91 108 GLU B CA 1
ATOM 1692 C C . GLU B 1 108 ? 12.867 26.188 32.781 1 25.91 108 GLU B C 1
ATOM 1694 O O . GLU B 1 108 ? 13.969 25.828 32.344 1 25.91 108 GLU B O 1
#

Organism: Citrus clementina (NCBI:txid85681)

Nearest PDB structures (foldseek):
  8b2r-assembly1_A  TM=9.521E-01  e=1.044E-09  Oryza sativa
  5zng-assembly1_A  TM=9.601E-01  e=3.747E-09  Oryza sativa Japonica Group
  6r8k-assembly1_B  TM=9.373E-01  e=3.297E-09  Oryza sativa Japonica Group
  7nlj-assembly1_A  TM=9.076E-01  e=5.488E-08  Setaria italica
  6fu9-assembly1_A  TM=9.325E-01  e=9.150E-08  Oryza sativa Japonica Group

InterPro domains:
  IPR044296 Heavy metal-associated isoprenylated plant protein 46 [PTHR46371] (25-99)

Radius of gyration: 21.34 Å; Cα contacts (8 Å, |Δi|>4): 357; chains: 2; bounding box: 80×71×56 Å

Solvent-accessible surface area (backbone atoms only — not comparable to full-atom values): 12585 Å² total; per-residue (Å²): 128,86,72,78,73,75,74,70,69,76,72,68,89,67,79,78,57,79,63,72,76,55,76,69,34,40,31,41,35,33,34,41,40,70,40,72,57,70,66,45,45,38,52,52,50,48,57,56,43,68,42,65,38,49,47,29,43,32,60,30,64,99,76,48,30,23,39,39,38,32,21,46,52,48,56,67,65,58,52,46,51,55,42,40,73,75,35,92,40,58,45,83,72,45,77,44,76,46,68,67,82,62,76,74,67,69,82,117,130,88,70,78,72,77,73,71,70,71,68,79,81,67,78,77,57,80,61,72,74,55,76,68,35,40,32,42,35,34,34,40,40,70,40,73,57,69,69,44,45,38,50,52,50,47,56,55,44,66,42,64,39,49,45,29,41,31,60,31,66,97,75,48,31,25,38,40,37,32,21,45,51,47,57,68,65,59,53,45,50,55,42,40,74,75,35,90,40,57,44,83,71,45,78,43,76,48,66,66,81,60,74,73,68,70,81,116

Sequence (216 aa):
MFTIFFKRACFLFASSSPSKQLKPMKQKVVIKLSLEGHKSRSKALKIAVRVSGVESVALKGDDRSQIEVTGDGMDPVLLTSLLRKTMRFAELLTVINLKPKIMRLRIEMFTIFFKRACFLFASSSPSKQLKPMKQKVVIKLSLEGHKSRSKALKIAVRVSGVESVALKGDDRSQIEVTGDGMDPVLLTSLLRKTMRFAELLTVINLKPKIMRLRIE

pLDDT: mean 77.14, std 26.27, range [25.91, 98.62]